Protein AF-A0A3P7FSD5-F1 (afdb_monomer_lite)

Organism: Wuchereria bancrofti (NCBI:txid6293)

InterPro domains:
  IPR001304 C-type lectin-like [PF00059] (73-180)
  IPR001304 C-type lectin-like [PS50041] (62-180)
  IPR001304 C-type lectin-like [SM00034] (53-185)
  IPR016186 C-type lectin-like/link domain superfamily [G3DSA:3.10.100.10] (50-192)
  IPR016187 C-type lectin fold [SSF56436] (51-192)
  IPR050111 C-type lectin and snaclec domain-containing protein [PTHR22803] (45-190)

pLDDT: mean 72.12, std 21.06, range [28.42, 98.75]

Radius of gyration: 27.36 Å; chains: 1; bounding box: 91×57×61 Å

Secondary structure (DSSP, 8-state):
---HHHHHHHHHHHHHHHHTS------------------------------SPPTTPEEETTTTEEEEEEEEEE-HHHHHHHHHHTT-EEPP--SHHHHHHHHHHHHHT--SSSEEE-PPEEEE-TTSEEEETTS-EEE--S-SSSPPP--SSSEEEEESSSSS-TT-EEEE-TT-TT-EEEEEEEEPPPPP---------------S------EEESSGGG--S--PPPPTTEEEEES-GGGGTSPPPTT-EEEEEEPP------

Foldseek 3Di:
DPDPVVVVVVVVVVVVVVVPDPPPPDDDDDDDDDDPDDDDDPDPPPPPQQQDDPPQWDADDPQQKTKHWFLDFDQLVVQQVVLVVVVWGFADDADDVSLLVLLVNLLVVVHPAQKAFHFFFPDQDPQQWTQTPRRDIHHDDDFPQDDDPPDRQFTKMFGRDDVTDGSHIDTDHSPPPRGGITMIMDHRDDDDPPPPDDDDDDDDDDDPPPDDKFKAKQDPVLDDPRHDHADPQWDWDFPDPCVVVDPDDNIGITITDGDDDPPPDD

Structure (mmCIF, N/CA/C/O backbone):
data_AF-A0A3P7FSD5-F1
#
_entry.id   AF-A0A3P7FSD5-F1
#
loop_
_atom_site.group_PDB
_atom_site.id
_atom_site.type_symbol
_atom_site.label_atom_id
_atom_site.label_alt_id
_atom_site.label_comp_id
_atom_site.label_asym_id
_atom_site.label_entity_id
_atom_site.label_seq_id
_atom_site.pdbx_PDB_ins_code
_atom_site.Cartn_x
_atom_site.Cartn_y
_atom_site.Cartn_z
_atom_site.occupancy
_atom_site.B_iso_or_equiv
_atom_site.auth_seq_id
_atom_site.auth_comp_id
_atom_site.auth_asym_id
_atom_site.auth_atom_id
_atom_site.pdbx_PDB_model_num
ATOM 1 N N . MET A 1 1 ? -49.615 12.302 -14.440 1.00 49.31 1 MET A N 1
ATOM 2 C CA . MET A 1 1 ? -50.551 13.004 -13.538 1.00 49.31 1 MET A CA 1
ATOM 3 C C . MET A 1 1 ? -50.517 12.274 -12.205 1.00 49.31 1 MET A C 1
ATOM 5 O O . MET A 1 1 ? -50.978 11.144 -12.146 1.00 49.31 1 MET A O 1
ATOM 9 N N . VAL A 1 2 ? -49.852 12.835 -11.192 1.00 53.22 2 VAL A N 1
ATOM 10 C CA . VAL A 1 2 ? -49.819 12.248 -9.840 1.00 53.22 2 VAL A CA 1
ATOM 11 C C . VAL A 1 2 ? -51.130 12.626 -9.156 1.00 53.22 2 VAL A C 1
ATOM 13 O O . VAL A 1 2 ? -51.508 13.795 -9.186 1.00 53.22 2 VAL A O 1
ATOM 16 N N . SER A 1 3 ? -51.849 11.636 -8.625 1.00 63.38 3 SER A N 1
ATOM 17 C CA . SER A 1 3 ? -53.159 11.850 -8.004 1.00 63.38 3 SER A CA 1
ATOM 18 C C . SER A 1 3 ? -53.043 12.827 -6.818 1.00 63.38 3 SER A C 1
ATOM 20 O O . SER A 1 3 ? -52.147 12.631 -5.989 1.00 63.38 3 SER A O 1
ATOM 22 N N . PRO A 1 4 ? -53.912 13.856 -6.710 1.00 70.38 4 PRO A N 1
ATOM 23 C CA . PRO A 1 4 ? -53.842 14.877 -5.657 1.00 70.38 4 PRO A CA 1
ATOM 24 C C . PRO A 1 4 ? -53.839 14.301 -4.230 1.00 70.38 4 PRO A C 1
ATOM 26 O O . PRO A 1 4 ? -53.211 14.868 -3.339 1.00 70.38 4 PRO A O 1
ATOM 29 N N . GLU A 1 5 ? -54.462 13.136 -4.038 1.00 70.50 5 GLU A N 1
ATOM 30 C CA . GLU A 1 5 ? -54.505 12.391 -2.772 1.00 70.50 5 GLU A CA 1
ATOM 31 C C . GLU A 1 5 ? -53.099 12.078 -2.215 1.00 70.50 5 GLU A C 1
ATOM 33 O O . GLU A 1 5 ? -52.853 12.198 -1.018 1.00 70.50 5 GLU A O 1
ATOM 38 N N . ILE A 1 6 ? -52.129 11.741 -3.078 1.00 70.00 6 ILE A N 1
ATOM 39 C CA . ILE A 1 6 ? -50.772 11.338 -2.653 1.00 70.00 6 ILE A CA 1
ATOM 40 C C . ILE A 1 6 ? -49.970 12.541 -2.132 1.00 70.00 6 ILE A C 1
ATOM 42 O O . ILE A 1 6 ? -49.160 12.410 -1.213 1.00 70.00 6 ILE A O 1
ATOM 46 N N . ILE A 1 7 ? -50.205 13.730 -2.696 1.00 70.12 7 ILE A N 1
ATOM 47 C CA . ILE A 1 7 ? -49.522 14.961 -2.275 1.00 70.12 7 ILE A CA 1
ATOM 48 C C . ILE A 1 7 ? -49.996 15.365 -0.874 1.00 70.12 7 ILE A C 1
ATOM 50 O O . ILE A 1 7 ? -49.172 15.729 -0.036 1.00 70.12 7 ILE A O 1
ATOM 54 N N . LEU A 1 8 ? -51.298 15.233 -0.597 1.00 71.25 8 LEU A N 1
ATOM 55 C CA . LEU A 1 8 ? -51.871 15.505 0.723 1.00 71.25 8 LEU A CA 1
ATOM 56 C C . LEU A 1 8 ? -51.293 14.574 1.794 1.00 71.25 8 LEU A C 1
ATOM 58 O O . LEU A 1 8 ? -50.846 15.062 2.831 1.00 71.25 8 LEU A O 1
ATOM 62 N N . VAL A 1 9 ? -51.218 13.262 1.534 1.00 73.12 9 VAL A N 1
ATOM 63 C CA . VAL A 1 9 ? -50.662 12.292 2.499 1.00 73.12 9 VAL A CA 1
ATOM 64 C C . VAL A 1 9 ? -49.212 12.625 2.856 1.00 73.12 9 VAL A C 1
ATOM 66 O O . VAL A 1 9 ? -48.866 12.622 4.036 1.00 73.12 9 VAL A O 1
ATOM 69 N N . ASN A 1 10 ? -48.381 12.991 1.874 1.00 70.69 10 ASN A N 1
ATOM 70 C CA . ASN A 1 10 ? -46.995 13.390 2.132 1.00 70.69 10 ASN A CA 1
ATOM 71 C C . ASN A 1 10 ? -46.902 14.672 2.973 1.00 70.69 10 ASN A C 1
ATOM 73 O O . ASN A 1 10 ? -46.067 14.744 3.871 1.00 70.69 10 ASN A O 1
ATOM 77 N N . TYR A 1 11 ? -47.770 15.662 2.736 1.00 75.19 11 TYR A N 1
ATOM 78 C CA . TYR A 1 11 ? -47.796 16.886 3.543 1.00 75.19 11 TYR A CA 1
ATOM 79 C C . TYR A 1 11 ? -48.202 16.618 4.995 1.00 75.19 11 TYR A C 1
ATOM 81 O O . TYR A 1 11 ? -47.540 17.116 5.904 1.00 75.19 11 TYR A O 1
ATOM 89 N N . TYR A 1 12 ? -49.226 15.793 5.234 1.00 74.81 12 TYR A N 1
ATOM 90 C CA . TYR A 1 12 ? -49.600 15.405 6.598 1.00 74.81 12 TYR A CA 1
ATOM 91 C C . TYR A 1 12 ? -48.483 14.618 7.292 1.00 74.81 12 TYR A C 1
ATOM 93 O O . TYR A 1 12 ? -48.197 14.873 8.460 1.00 74.81 12 TYR A O 1
ATOM 101 N N . PHE A 1 13 ? -47.799 13.720 6.574 1.00 74.56 13 PHE A N 1
ATOM 102 C CA . PHE A 1 13 ? -46.671 12.964 7.125 1.00 74.56 13 PHE A CA 1
ATOM 103 C C . PHE A 1 13 ? -45.496 13.874 7.511 1.00 74.56 13 PHE A C 1
ATOM 105 O O . PHE A 1 13 ? -44.892 13.669 8.562 1.00 74.56 13 PHE A O 1
ATOM 112 N N . LEU A 1 14 ? -45.204 14.901 6.699 1.00 70.50 14 LEU A N 1
ATOM 113 C CA . LEU A 1 14 ? -44.169 15.900 6.982 1.00 70.50 14 LEU A CA 1
ATOM 114 C C . LEU A 1 14 ? -44.538 16.813 8.163 1.00 70.50 14 LEU A C 1
ATOM 116 O O . LEU A 1 14 ? -43.674 17.131 8.970 1.00 70.50 14 LEU A O 1
ATOM 120 N N . LEU A 1 15 ? -45.802 17.215 8.313 1.00 68.31 15 LEU A N 1
ATOM 121 C CA . LEU A 1 15 ? -46.221 18.029 9.463 1.00 68.31 15 LEU A CA 1
ATOM 122 C C . LEU A 1 15 ? -46.131 17.242 10.781 1.00 68.31 15 LEU A C 1
ATOM 124 O O . LEU A 1 15 ? -45.621 17.763 11.770 1.00 68.31 15 LEU A O 1
ATOM 128 N N . LEU A 1 16 ? -46.503 15.956 10.772 1.00 66.44 16 LEU A N 1
ATOM 129 C CA . LEU A 1 16 ? -46.418 15.098 11.959 1.00 66.44 16 LEU A CA 1
ATOM 130 C C . LEU A 1 16 ? -44.979 14.905 12.466 1.00 66.44 16 LEU A C 1
ATOM 132 O O . LEU A 1 16 ? -44.768 14.850 13.675 1.00 66.44 16 LEU A O 1
ATOM 136 N N . ILE A 1 17 ? -43.976 14.835 11.583 1.00 65.94 17 ILE A N 1
ATOM 137 C CA . ILE A 1 17 ? -42.568 14.752 12.013 1.00 65.94 17 ILE A CA 1
ATOM 138 C C . ILE A 1 17 ? -42.032 16.072 12.580 1.00 65.94 17 ILE A C 1
ATOM 140 O O . ILE A 1 17 ? -41.151 16.017 13.433 1.00 65.94 17 ILE A O 1
ATOM 144 N N . PHE A 1 18 ? -42.555 17.237 12.178 1.00 59.66 18 PHE A N 1
ATOM 145 C CA . PHE A 1 18 ? -42.156 18.515 12.783 1.00 59.66 18 PHE A CA 1
ATOM 146 C C . PHE A 1 18 ? -42.831 18.759 14.141 1.00 59.66 18 PHE A C 1
ATOM 148 O O . PHE A 1 18 ? -42.166 19.236 15.060 1.00 59.66 18 PHE A O 1
ATOM 155 N N . ASP A 1 19 ? -44.093 18.356 14.316 1.00 60.12 19 ASP A N 1
ATOM 156 C CA . ASP A 1 19 ? -44.803 18.498 15.599 1.00 60.12 19 ASP A CA 1
ATOM 157 C C . ASP A 1 19 ? -44.306 17.510 16.676 1.00 60.12 19 ASP A C 1
ATOM 159 O O . ASP A 1 19 ? -44.400 17.783 17.875 1.00 60.12 19 ASP A O 1
ATOM 163 N N . LEU A 1 20 ? -43.726 16.373 16.270 1.00 55.06 20 LEU A N 1
ATOM 164 C CA . LEU A 1 20 ? -43.142 15.373 17.176 1.00 55.06 20 LEU A CA 1
ATOM 165 C C . LEU A 1 20 ? -41.703 15.677 17.617 1.00 55.06 20 LEU A C 1
ATOM 167 O O . LEU A 1 20 ? -41.129 14.888 18.370 1.00 55.06 20 LEU A O 1
ATOM 171 N N . VAL A 1 21 ? -41.120 16.812 17.218 1.00 52.00 21 VAL A N 1
ATOM 172 C CA . VAL A 1 21 ? -39.857 17.299 17.790 1.00 52.00 21 VAL A CA 1
ATOM 173 C C . VAL A 1 21 ? -40.178 18.384 18.819 1.00 52.00 21 VAL A C 1
ATOM 175 O O . VAL A 1 21 ? -40.207 19.568 18.481 1.00 52.00 21 VAL A O 1
ATOM 178 N N . PRO A 1 22 ? -40.408 18.036 20.103 1.00 47.34 22 PRO A N 1
ATOM 179 C CA . PRO A 1 22 ? -40.475 19.039 21.144 1.00 47.34 22 PRO A CA 1
ATOM 180 C C . PRO A 1 22 ? -39.142 19.784 21.184 1.00 47.34 22 PRO A C 1
ATOM 182 O O . PRO A 1 22 ? -38.122 19.250 21.622 1.00 47.34 22 PRO A O 1
ATOM 185 N N . LEU A 1 23 ? -39.178 21.046 20.758 1.00 47.28 23 LEU A N 1
ATOM 186 C CA . LEU A 1 23 ? -38.142 22.049 20.968 1.00 47.28 23 LEU A CA 1
ATOM 187 C C . LEU A 1 23 ? -38.006 22.318 22.481 1.00 47.28 23 LEU A C 1
ATOM 189 O O . LEU A 1 23 ? -38.382 23.364 23.000 1.00 47.28 23 LEU A O 1
ATOM 193 N N . ARG A 1 24 ? -37.471 21.359 23.240 1.00 44.53 24 ARG A N 1
ATOM 194 C CA . ARG A 1 24 ? -36.952 21.605 24.589 1.00 44.53 24 ARG A CA 1
ATOM 195 C C . ARG A 1 24 ? -35.467 21.902 24.487 1.00 44.53 24 ARG A C 1
ATOM 197 O O . ARG A 1 24 ? -34.622 21.172 24.988 1.00 44.53 24 ARG A O 1
ATOM 204 N N . TYR A 1 25 ? -35.168 23.023 23.839 1.00 42.78 25 TYR A N 1
ATOM 205 C CA . TYR A 1 25 ? -33.890 23.703 23.981 1.00 42.78 25 TYR A CA 1
ATOM 206 C C . TYR A 1 25 ? -33.893 24.417 25.341 1.00 42.78 25 TYR A C 1
ATOM 208 O O . TYR A 1 25 ? -34.147 25.615 25.437 1.00 42.78 25 TYR A O 1
ATOM 216 N N . VAL A 1 26 ? -33.718 23.662 26.429 1.00 40.19 26 VAL A N 1
ATOM 217 C CA . VAL A 1 26 ? -33.572 24.242 27.769 1.00 40.19 26 VAL A CA 1
ATOM 218 C C . VAL A 1 26 ? -32.087 24.352 28.076 1.00 40.19 26 VAL A C 1
ATOM 220 O O . VAL A 1 26 ? -31.406 23.376 28.370 1.00 40.19 26 VAL A O 1
ATOM 223 N N . SER A 1 27 ? -31.617 25.591 27.978 1.00 43.69 27 SER A N 1
ATOM 224 C CA . SER A 1 27 ? -30.342 26.081 28.485 1.00 43.69 27 SER A CA 1
ATOM 225 C C . SER A 1 27 ? -30.197 25.764 29.977 1.00 43.69 27 SER A C 1
ATOM 227 O O . SER A 1 27 ? -31.002 26.218 30.793 1.00 43.69 27 SER A O 1
ATOM 229 N N . THR A 1 28 ? -29.157 25.019 30.352 1.00 43.47 28 THR A N 1
ATOM 230 C CA . THR A 1 28 ? -28.714 24.913 31.747 1.00 43.47 28 THR A CA 1
ATOM 231 C C . THR A 1 28 ? -27.313 25.484 31.889 1.00 43.47 28 THR A C 1
ATOM 233 O O . THR A 1 28 ? -26.370 25.090 31.208 1.00 43.47 28 THR A O 1
ATOM 236 N N . LYS A 1 29 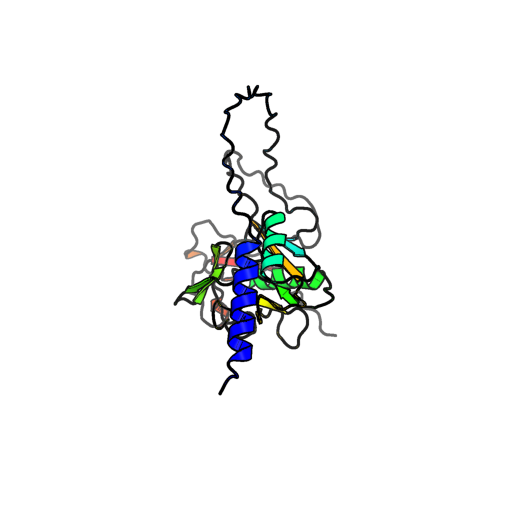? -27.248 26.473 32.777 1.00 36.19 29 LYS A N 1
ATOM 237 C CA . LYS A 1 29 ? -26.139 27.361 33.099 1.00 36.19 29 LYS A CA 1
ATOM 238 C C . LYS A 1 29 ? -24.860 26.600 33.457 1.00 36.19 29 LYS A C 1
ATOM 240 O O . LYS A 1 29 ? -24.885 25.646 34.227 1.00 36.19 29 LYS A O 1
ATOM 245 N N . ILE A 1 30 ? -23.747 27.104 32.932 1.00 39.19 30 ILE A N 1
ATOM 246 C CA . ILE A 1 30 ? -22.383 26.743 33.313 1.00 39.19 30 ILE A CA 1
ATOM 247 C C . ILE A 1 30 ? -22.136 27.310 34.715 1.00 39.19 30 ILE A C 1
ATOM 249 O O . ILE A 1 30 ? -22.044 28.525 34.880 1.00 39.19 30 ILE A O 1
ATOM 253 N N . THR A 1 31 ? -22.034 26.444 35.720 1.00 39.91 31 THR A N 1
ATOM 254 C CA . THR A 1 31 ? -21.516 26.819 37.040 1.00 39.91 31 THR A CA 1
ATOM 255 C C . THR A 1 31 ? -20.080 26.318 37.125 1.00 39.91 31 THR A C 1
ATOM 257 O O . THR A 1 31 ? -19.829 25.115 37.107 1.00 39.91 31 THR A O 1
ATOM 260 N N . THR A 1 32 ? -19.130 27.246 37.176 1.00 37.88 32 THR A N 1
ATOM 261 C CA . THR A 1 32 ? -17.703 26.980 37.370 1.00 37.88 32 THR A CA 1
ATOM 262 C C . THR A 1 32 ? -17.466 26.473 38.791 1.00 37.88 32 THR A C 1
ATOM 264 O O . THR A 1 32 ? -17.439 27.260 39.736 1.00 37.88 32 THR A O 1
ATOM 267 N N . ALA A 1 33 ? -17.316 25.161 38.962 1.00 39.03 33 ALA A N 1
ATOM 268 C CA . ALA A 1 33 ? -16.775 24.594 40.190 1.00 39.03 33 ALA A CA 1
ATOM 269 C C . ALA A 1 33 ? -15.246 24.547 40.069 1.00 39.03 33 ALA A C 1
ATOM 271 O O . ALA A 1 33 ? -14.703 23.853 39.211 1.00 39.03 33 ALA A O 1
ATOM 272 N N . ASN A 1 34 ? -14.569 25.323 40.914 1.00 38.81 34 ASN A N 1
ATOM 273 C CA . ASN A 1 34 ? -13.123 25.289 41.091 1.00 38.81 34 ASN A CA 1
ATOM 274 C C . ASN A 1 34 ? -12.711 23.888 41.562 1.00 38.81 34 ASN A C 1
ATOM 276 O O . ASN A 1 34 ? -13.076 23.475 42.661 1.00 38.81 34 ASN A O 1
ATOM 280 N N . VAL A 1 35 ? -11.967 23.156 40.734 1.00 40.97 35 VAL A N 1
ATOM 281 C CA . VAL A 1 35 ? -11.301 21.917 41.144 1.00 40.97 35 VAL A CA 1
ATOM 282 C C . VAL A 1 35 ? -9.850 22.266 41.454 1.00 40.97 35 VAL A C 1
ATOM 284 O O . VAL A 1 35 ? -9.076 22.583 40.554 1.00 40.97 35 VAL A O 1
ATOM 287 N N . ASP A 1 36 ? -9.499 22.218 42.738 1.00 35.41 36 ASP A N 1
ATOM 288 C CA . ASP A 1 36 ? -8.121 22.273 43.226 1.00 35.41 36 ASP A CA 1
ATOM 289 C C . ASP A 1 36 ? -7.345 21.057 42.699 1.00 35.41 36 ASP A C 1
ATOM 291 O O . ASP A 1 36 ? -7.434 19.949 43.236 1.00 35.41 36 ASP A O 1
ATOM 295 N N . ILE A 1 37 ? -6.565 21.248 41.634 1.00 36.03 37 ILE A N 1
ATOM 296 C CA . ILE A 1 37 ? -5.626 20.235 41.150 1.00 36.03 37 ILE A CA 1
ATOM 297 C C . ILE A 1 37 ? -4.366 20.324 42.012 1.00 36.03 37 ILE A C 1
ATOM 299 O O . ILE A 1 37 ? -3.457 21.115 41.753 1.00 36.03 37 ILE A O 1
ATOM 303 N N . ARG A 1 38 ? -4.295 19.486 43.052 1.00 33.88 38 ARG A N 1
ATOM 304 C CA . ARG A 1 38 ? -3.020 19.176 43.707 1.00 33.88 38 ARG A CA 1
ATOM 305 C C . ARG A 1 38 ? -2.172 18.357 42.738 1.00 33.88 38 ARG A C 1
ATOM 307 O O . ARG A 1 38 ? -2.478 17.199 42.462 1.00 33.88 38 ARG A O 1
ATOM 314 N N . TYR A 1 39 ? -1.102 18.970 42.241 1.00 28.42 39 TYR A N 1
ATOM 315 C CA . TYR A 1 39 ? -0.024 18.294 41.525 1.00 28.42 39 TYR A CA 1
ATOM 316 C C . TYR A 1 39 ? 0.627 17.262 42.453 1.00 28.42 39 TYR A C 1
ATOM 318 O O . TYR A 1 39 ? 1.498 17.584 43.259 1.00 28.42 39 TYR A O 1
ATOM 326 N N . HIS A 1 40 ? 0.194 16.009 42.355 1.00 33.38 40 HIS A N 1
ATOM 327 C CA . HIS A 1 40 ? 1.012 14.892 42.800 1.00 33.38 40 HIS A CA 1
ATOM 328 C C . HIS A 1 40 ? 2.083 14.653 41.739 1.00 33.38 40 HIS A C 1
ATOM 330 O O . HIS A 1 40 ? 1.762 14.518 40.560 1.00 33.38 40 HIS A O 1
ATOM 336 N N . ASN A 1 41 ? 3.346 14.652 42.177 1.00 32.88 41 ASN A N 1
ATOM 337 C CA . ASN A 1 41 ? 4.524 14.322 41.379 1.00 32.88 41 ASN A CA 1
ATOM 338 C C . ASN A 1 41 ? 4.248 13.082 40.520 1.00 32.88 41 ASN A C 1
ATOM 340 O O . ASN A 1 41 ? 4.221 11.961 41.028 1.00 32.88 41 ASN A O 1
ATOM 344 N N . VAL A 1 42 ? 4.028 13.296 39.223 1.00 36.72 42 VAL A N 1
ATOM 345 C CA . VAL A 1 42 ? 4.045 12.221 38.239 1.00 36.72 42 VAL A CA 1
ATOM 346 C C . VAL A 1 42 ? 5.511 11.896 38.029 1.00 36.72 42 VAL A C 1
ATOM 348 O O . VAL A 1 42 ? 6.261 12.670 37.437 1.00 36.72 42 VAL A O 1
ATOM 351 N N . ASP A 1 43 ? 5.907 10.773 38.611 1.00 36.28 43 ASP A N 1
ATOM 352 C CA . ASP A 1 43 ? 7.212 10.167 38.439 1.00 36.28 43 ASP A CA 1
ATOM 353 C C . ASP A 1 43 ? 7.522 10.065 36.938 1.00 36.28 43 ASP A C 1
ATOM 355 O O . ASP A 1 43 ? 6.772 9.468 36.158 1.00 36.28 43 ASP A O 1
ATOM 359 N N . HIS A 1 44 ? 8.594 10.732 36.517 1.00 38.47 44 HIS A N 1
ATOM 360 C CA . HIS A 1 44 ? 8.969 10.952 35.123 1.00 38.47 44 HIS A CA 1
ATOM 361 C C . HIS A 1 44 ? 9.619 9.683 34.540 1.00 38.47 44 HIS A C 1
ATOM 363 O O . HIS A 1 44 ? 10.704 9.722 33.969 1.00 38.47 44 HIS A O 1
ATOM 369 N N . SER A 1 45 ? 8.955 8.532 34.657 1.00 41.84 45 SER A N 1
ATOM 370 C CA . SER A 1 45 ? 9.365 7.271 34.031 1.00 41.84 45 SER A CA 1
ATOM 371 C C . SER A 1 45 ? 8.546 7.006 32.764 1.00 41.84 45 SER A C 1
ATOM 373 O O . SER A 1 45 ? 7.894 5.981 32.589 1.00 41.84 45 SER A O 1
ATOM 375 N N . SER A 1 46 ? 8.554 7.975 31.847 1.00 42.78 46 SER A N 1
ATOM 376 C CA . SER A 1 46 ? 8.017 7.816 30.490 1.00 42.78 46 SER A CA 1
ATOM 377 C C . SER A 1 46 ? 8.980 8.371 29.440 1.00 42.78 46 SER A C 1
ATOM 379 O O . SER A 1 46 ? 8.568 9.010 28.480 1.00 42.78 46 SER A O 1
ATOM 381 N N . ASN A 1 47 ? 10.276 8.108 29.604 1.00 44.94 47 ASN A N 1
ATOM 382 C CA . ASN A 1 47 ? 11.240 8.115 28.499 1.00 44.94 47 ASN A CA 1
ATOM 383 C C . ASN A 1 47 ? 11.564 6.673 28.098 1.00 44.94 47 ASN A C 1
ATOM 385 O O . ASN A 1 47 ? 12.718 6.286 27.924 1.00 44.94 47 ASN A O 1
ATOM 389 N N . LYS A 1 48 ? 10.524 5.842 27.944 1.00 46.03 48 LYS A N 1
ATOM 390 C CA . LYS A 1 48 ? 10.668 4.575 27.231 1.00 46.03 48 LYS A CA 1
ATOM 391 C C . LYS A 1 48 ? 10.791 4.927 25.750 1.00 46.03 48 LYS A C 1
ATOM 393 O O . LYS A 1 48 ? 9.800 5.013 25.033 1.00 46.03 48 LYS A O 1
ATOM 398 N N . HIS A 1 49 ? 12.014 5.264 25.347 1.00 53.41 49 HIS A N 1
ATOM 399 C CA . HIS A 1 49 ? 12.386 5.494 23.961 1.00 53.41 49 HIS A CA 1
ATOM 400 C C . HIS A 1 49 ? 11.890 4.303 23.139 1.00 53.41 49 HIS A C 1
ATOM 402 O O . HIS A 1 49 ? 12.255 3.160 23.403 1.00 53.41 49 HIS A O 1
ATOM 408 N N . GLU A 1 50 ? 11.004 4.570 22.186 1.00 67.88 50 GLU A N 1
ATOM 409 C CA . GLU A 1 50 ? 10.414 3.561 21.313 1.00 67.88 50 GLU A CA 1
ATOM 410 C C . GLU A 1 50 ? 11.437 3.192 20.234 1.00 67.88 50 GLU A C 1
ATOM 412 O O . GLU A 1 50 ? 11.335 3.601 19.082 1.00 67.88 50 GLU A O 1
ATOM 417 N N . THR A 1 51 ? 12.513 2.525 20.655 1.00 82.62 51 THR A N 1
ATOM 418 C CA . THR A 1 51 ? 13.598 2.054 19.785 1.00 82.62 51 THR A CA 1
ATOM 419 C C . THR A 1 51 ? 13.258 0.741 19.093 1.00 82.62 51 THR A C 1
ATOM 421 O O . THR A 1 51 ? 13.887 0.406 18.090 1.00 82.62 51 THR A O 1
ATOM 424 N N . GLU A 1 52 ? 12.279 0.013 19.629 1.00 90.31 52 GLU A N 1
ATOM 425 C CA . GLU A 1 52 ? 11.872 -1.312 19.177 1.00 90.31 52 GLU A CA 1
ATOM 426 C C . GLU A 1 52 ? 10.396 -1.325 18.792 1.00 90.31 52 GLU A C 1
ATOM 428 O O . GLU A 1 52 ? 9.588 -0.574 19.350 1.00 90.31 52 GLU A O 1
ATOM 433 N N . CYS A 1 53 ? 10.047 -2.193 17.847 1.00 94.69 53 CYS A N 1
ATOM 434 C CA . CYS A 1 53 ? 8.663 -2.365 17.447 1.00 94.69 53 CYS A CA 1
ATOM 435 C C . CYS A 1 53 ? 7.839 -3.036 18.559 1.00 94.69 53 CYS A C 1
ATOM 437 O O . CYS A 1 53 ? 8.350 -3.888 19.292 1.00 94.69 53 CYS A O 1
ATOM 439 N N . PRO A 1 54 ? 6.549 -2.678 18.714 1.00 93.38 54 PRO A N 1
ATOM 440 C CA . PRO A 1 54 ? 5.677 -3.375 19.650 1.00 93.38 54 PRO A CA 1
ATOM 441 C C . PRO A 1 54 ? 5.578 -4.869 19.321 1.00 93.38 54 PRO A C 1
ATOM 443 O O . PRO A 1 54 ? 5.775 -5.292 18.182 1.00 93.38 54 PRO A O 1
ATOM 446 N N . ARG A 1 55 ? 5.214 -5.691 20.310 1.00 93.19 55 ARG A N 1
ATOM 447 C CA . ARG A 1 55 ? 5.006 -7.128 20.085 1.00 93.19 55 ARG A CA 1
ATOM 448 C C . ARG A 1 55 ? 3.978 -7.352 18.968 1.00 93.19 55 ARG A C 1
ATOM 450 O O . ARG A 1 55 ? 2.900 -6.766 19.003 1.00 93.19 55 ARG A O 1
ATOM 457 N N . GLY A 1 56 ? 4.309 -8.228 18.018 1.00 93.69 56 GLY A N 1
ATOM 458 C CA . GLY A 1 56 ? 3.465 -8.533 16.856 1.00 93.69 56 GLY A CA 1
ATOM 459 C C . GLY A 1 56 ? 3.655 -7.585 15.667 1.00 93.69 56 GLY A C 1
ATOM 460 O O . GLY A 1 56 ? 2.987 -7.764 14.654 1.00 93.69 56 GLY A O 1
ATOM 461 N N . TRP A 1 57 ? 4.552 -6.601 15.776 1.00 97.56 57 TRP A N 1
ATOM 462 C CA . TRP A 1 57 ? 4.949 -5.731 14.673 1.00 97.56 57 TRP A CA 1
ATOM 463 C C . TRP A 1 57 ? 6.324 -6.139 14.135 1.00 97.56 57 TRP A C 1
ATOM 465 O O . TRP A 1 57 ? 7.217 -6.492 14.905 1.00 97.56 57 TRP A O 1
ATOM 475 N N . THR A 1 58 ? 6.511 -6.027 12.823 1.00 97.81 58 THR A N 1
ATOM 476 C CA . THR A 1 58 ? 7.764 -6.340 12.129 1.00 97.81 58 THR A CA 1
ATOM 477 C C . THR A 1 58 ? 8.510 -5.054 11.789 1.00 97.81 58 THR A C 1
ATOM 479 O O . THR A 1 58 ? 7.950 -4.126 11.203 1.00 97.81 58 THR A O 1
ATOM 482 N N . ARG A 1 59 ? 9.788 -4.986 12.165 1.00 96.69 59 ARG A N 1
ATOM 483 C CA . ARG A 1 59 ? 10.631 -3.796 12.008 1.00 96.69 59 ARG A CA 1
ATOM 484 C C . ARG A 1 59 ? 11.168 -3.660 10.591 1.00 96.69 59 ARG A C 1
ATOM 486 O O . ARG A 1 59 ? 11.825 -4.568 10.091 1.00 96.69 59 ARG A O 1
ATOM 493 N N . TYR A 1 60 ? 10.973 -2.488 9.997 1.00 95.56 60 TYR A N 1
ATOM 494 C CA . TYR A 1 60 ? 11.611 -2.091 8.753 1.00 95.56 60 TYR A CA 1
ATOM 495 C C . TYR A 1 60 ? 12.710 -1.058 9.012 1.00 95.56 60 TYR A C 1
ATOM 497 O O . TYR A 1 60 ? 12.467 0.099 9.365 1.00 95.56 60 TYR A O 1
ATOM 505 N N . GLU A 1 61 ? 13.957 -1.495 8.854 1.00 92.00 61 GLU A N 1
ATOM 506 C CA . GLU A 1 61 ? 15.132 -0.741 9.296 1.00 92.00 61 GLU A CA 1
ATOM 507 C C . GLU A 1 61 ? 15.367 0.548 8.496 1.00 92.00 61 GLU A C 1
ATOM 509 O O . GLU A 1 61 ? 15.809 1.552 9.061 1.00 92.00 61 GLU A O 1
ATOM 514 N N . ARG A 1 62 ? 15.045 0.546 7.196 1.00 88.94 62 ARG A N 1
ATOM 515 C CA . ARG A 1 62 ? 15.410 1.633 6.275 1.00 88.94 62 ARG A CA 1
ATOM 516 C C . ARG A 1 62 ? 14.646 2.928 6.552 1.00 88.94 62 ARG A C 1
ATOM 518 O O . ARG A 1 62 ? 15.256 3.993 6.551 1.00 88.94 62 ARG A O 1
ATOM 525 N N . THR A 1 63 ? 13.351 2.835 6.864 1.00 89.31 63 THR A N 1
ATOM 526 C CA . THR A 1 63 ? 12.530 3.990 7.277 1.00 89.31 63 THR A CA 1
ATOM 527 C C . THR A 1 63 ? 12.356 4.085 8.794 1.00 89.31 63 THR A C 1
ATOM 529 O O . THR A 1 63 ? 11.658 4.977 9.270 1.00 89.31 63 THR A O 1
ATOM 532 N N . LYS A 1 64 ? 13.014 3.202 9.566 1.00 92.88 64 LYS A N 1
ATOM 533 C CA . LYS A 1 64 ? 12.855 3.090 11.027 1.00 92.88 64 LYS A CA 1
ATOM 534 C C . LYS A 1 64 ? 11.380 3.017 11.406 1.00 92.88 64 LYS A C 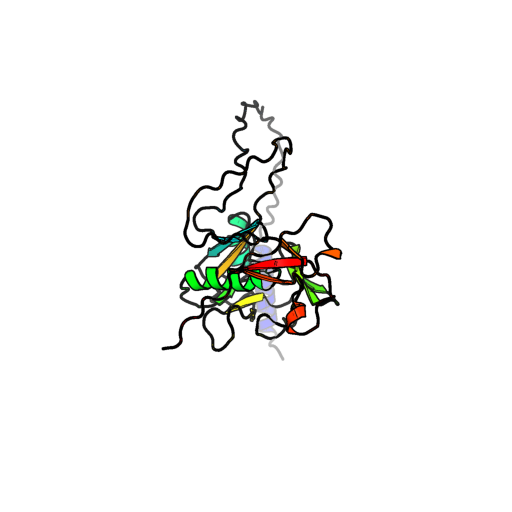1
ATOM 536 O O . LYS A 1 64 ? 10.904 3.784 12.236 1.00 92.88 64 LYS A O 1
ATOM 541 N N . SER A 1 65 ? 10.658 2.112 10.767 1.00 95.06 65 SER A N 1
ATOM 542 C CA . SER A 1 65 ? 9.221 1.950 10.949 1.00 95.06 65 SER A CA 1
ATOM 543 C C . SER A 1 65 ? 8.877 0.522 11.357 1.00 95.06 65 SER A C 1
ATOM 545 O O . SER A 1 65 ? 9.712 -0.383 11.323 1.00 95.06 65 SER A O 1
ATOM 547 N N . CYS A 1 66 ? 7.645 0.336 11.800 1.00 97.75 66 CYS A N 1
ATOM 548 C CA . CYS A 1 66 ? 7.083 -0.935 12.214 1.00 97.75 66 CYS A CA 1
ATOM 549 C C . CYS A 1 66 ? 5.829 -1.203 11.398 1.00 97.75 66 CYS A C 1
ATOM 551 O O . CYS A 1 66 ? 5.003 -0.301 11.247 1.00 97.75 66 CYS A O 1
ATOM 553 N N . PHE A 1 67 ? 5.664 -2.445 10.953 1.00 98.56 67 PHE A N 1
ATOM 554 C CA . PHE A 1 67 ? 4.513 -2.910 10.189 1.00 98.56 67 PHE A CA 1
ATOM 555 C C . PHE A 1 67 ? 3.727 -3.967 10.960 1.00 98.56 67 PHE A C 1
ATOM 557 O O . PHE A 1 67 ? 4.318 -4.780 11.665 1.00 98.56 67 PHE A O 1
ATOM 564 N N . HIS A 1 68 ? 2.405 -3.977 10.825 1.00 98.25 68 HIS A N 1
ATOM 565 C CA . HIS A 1 68 ? 1.545 -4.980 11.451 1.00 98.25 68 HIS A CA 1
ATOM 566 C C . HIS A 1 68 ? 0.290 -5.219 10.626 1.00 98.25 68 HIS A C 1
ATOM 568 O O . HIS A 1 68 ? -0.280 -4.278 10.076 1.00 98.25 68 HIS A O 1
ATOM 574 N N . VAL A 1 69 ? -0.151 -6.473 10.567 1.00 98.69 69 VAL A N 1
ATOM 575 C CA . VAL A 1 69 ? -1.364 -6.864 9.854 1.00 98.69 69 VAL A CA 1
ATOM 576 C C . VAL A 1 69 ? -2.513 -7.001 10.842 1.00 98.69 69 VAL A C 1
ATOM 578 O O . VAL A 1 69 ? -2.448 -7.794 11.777 1.00 98.69 69 VAL A O 1
ATOM 581 N N . ILE A 1 70 ? -3.596 -6.265 10.603 1.00 98.38 70 ILE A N 1
ATOM 582 C CA . ILE A 1 70 ? -4.879 -6.508 11.262 1.00 98.38 70 ILE A CA 1
ATOM 583 C C . ILE A 1 70 ? -5.697 -7.411 10.344 1.00 98.38 70 ILE A C 1
ATOM 585 O O . ILE A 1 70 ? -6.200 -6.972 9.312 1.00 98.38 70 ILE A O 1
ATOM 589 N N . GLU A 1 71 ? -5.852 -8.674 10.732 1.00 97.94 71 GLU A N 1
ATOM 590 C CA . GLU A 1 71 ? -6.501 -9.698 9.901 1.00 97.94 71 GLU A CA 1
ATOM 591 C C . GLU A 1 71 ? -8.004 -9.454 9.690 1.00 97.94 71 GLU A C 1
ATOM 593 O O . GLU A 1 71 ? -8.566 -9.839 8.663 1.00 97.94 71 GLU A O 1
ATOM 598 N N . ARG A 1 72 ? -8.675 -8.793 10.643 1.00 97.31 72 ARG A N 1
ATOM 599 C CA . ARG A 1 72 ? -10.111 -8.493 10.563 1.00 97.31 72 ARG A CA 1
ATOM 600 C C . ARG A 1 72 ? -10.425 -7.663 9.316 1.00 97.31 72 ARG A C 1
ATOM 602 O O . ARG A 1 72 ? -9.835 -6.607 9.114 1.00 97.31 72 ARG A O 1
ATOM 609 N N . ARG A 1 73 ? -11.427 -8.090 8.544 1.00 98.06 73 ARG A N 1
ATOM 610 C CA . ARG A 1 73 ? -11.899 -7.352 7.366 1.00 98.06 73 ARG A CA 1
ATOM 611 C C . ARG A 1 73 ? -12.735 -6.145 7.764 1.00 98.06 73 ARG A C 1
ATOM 613 O O . ARG A 1 73 ? -13.606 -6.247 8.627 1.00 98.06 73 ARG A O 1
ATOM 620 N N . MET A 1 74 ? -12.435 -5.011 7.152 1.00 98.12 74 MET A N 1
ATOM 621 C CA . MET A 1 74 ? -13.002 -3.706 7.482 1.00 98.12 74 MET A CA 1
ATOM 622 C C . MET A 1 74 ? -13.165 -2.884 6.204 1.00 98.12 74 MET A C 1
ATOM 624 O O . MET A 1 74 ? -12.444 -3.112 5.228 1.00 98.12 74 MET A O 1
ATOM 628 N N . ARG A 1 75 ? -14.073 -1.904 6.196 1.00 96.75 75 ARG A N 1
ATOM 629 C CA . ARG A 1 75 ? -14.021 -0.843 5.178 1.00 96.75 75 ARG A CA 1
ATOM 630 C C . ARG A 1 75 ? -12.743 -0.030 5.357 1.00 96.75 75 ARG A C 1
ATOM 632 O O . ARG A 1 75 ? -12.166 -0.011 6.445 1.00 96.75 75 ARG A O 1
ATOM 639 N N . TRP A 1 76 ? -12.317 0.686 4.321 1.00 97.38 76 TRP A N 1
ATOM 640 C CA . TRP A 1 76 ? -11.042 1.405 4.368 1.00 97.38 76 TRP A CA 1
ATOM 641 C C . TRP A 1 76 ? -10.964 2.401 5.541 1.00 97.38 76 TRP A C 1
ATOM 643 O O . TRP A 1 76 ? -9.986 2.425 6.283 1.00 97.38 76 TRP A O 1
ATOM 653 N N . SER A 1 77 ? -12.032 3.167 5.788 1.00 95.25 77 SER A N 1
ATOM 654 C CA . SER A 1 77 ? -12.074 4.158 6.878 1.00 95.25 77 SER A CA 1
ATOM 655 C C . SER A 1 77 ? -12.038 3.535 8.281 1.00 95.25 77 SER A C 1
ATOM 657 O O . SER A 1 77 ? -11.519 4.135 9.225 1.00 95.25 77 SER A O 1
ATOM 659 N N . GLU A 1 78 ? -12.575 2.326 8.430 1.00 97.44 78 GLU A N 1
ATOM 660 C CA . GLU A 1 78 ? -12.518 1.546 9.667 1.00 97.44 78 GLU A CA 1
ATOM 661 C C . GLU A 1 78 ? -11.117 0.961 9.878 1.00 97.44 78 GLU A C 1
ATOM 663 O O . GLU A 1 78 ? -10.616 0.968 11.003 1.00 97.44 78 GLU A O 1
ATOM 668 N N . ALA A 1 79 ? -10.472 0.509 8.798 1.00 98.62 79 ALA A N 1
ATOM 669 C CA . ALA A 1 79 ? -9.100 0.018 8.801 1.00 98.62 79 ALA A CA 1
ATOM 670 C C . ALA A 1 79 ? -8.095 1.120 9.181 1.00 98.62 79 ALA A C 1
ATOM 672 O O . ALA A 1 79 ? -7.273 0.911 10.072 1.00 98.62 79 ALA A O 1
ATOM 673 N N . GLU A 1 80 ? -8.225 2.318 8.603 1.00 98.25 80 GLU A N 1
ATOM 674 C CA . GLU A 1 80 ? -7.419 3.490 8.971 1.00 98.25 80 GLU A CA 1
ATOM 675 C C . GLU A 1 80 ? -7.581 3.838 10.453 1.00 98.25 80 GLU A C 1
ATOM 677 O O . GLU A 1 80 ? -6.599 3.993 11.179 1.00 98.25 80 GLU A O 1
ATOM 682 N N . ARG A 1 81 ? -8.825 3.871 10.949 1.00 97.88 81 ARG A N 1
ATOM 683 C CA . ARG A 1 81 ? -9.096 4.112 12.372 1.00 97.88 81 ARG A CA 1
ATOM 684 C C . ARG A 1 81 ? -8.484 3.033 13.267 1.00 97.88 81 ARG A C 1
ATOM 686 O O . ARG A 1 81 ? -8.017 3.338 14.362 1.00 97.88 81 ARG A O 1
ATOM 693 N N . ALA A 1 82 ? -8.487 1.777 12.825 1.00 98.56 82 ALA A N 1
ATOM 694 C CA . ALA A 1 82 ? -7.873 0.687 13.568 1.00 98.56 82 ALA A CA 1
ATOM 695 C C . ALA A 1 82 ? -6.348 0.860 13.667 1.00 98.56 82 ALA A C 1
ATOM 697 O O . ALA A 1 82 ? -5.810 0.722 14.763 1.00 98.56 82 ALA A O 1
ATOM 698 N N . CYS A 1 83 ? -5.667 1.236 12.580 1.00 98.31 83 CYS A N 1
ATOM 699 C CA . CYS A 1 83 ? -4.236 1.553 12.618 1.00 98.31 83 CYS A CA 1
ATOM 700 C C . CYS A 1 83 ? -3.935 2.789 13.487 1.00 98.31 83 CYS A C 1
ATOM 702 O O . CYS A 1 83 ? -2.987 2.764 14.278 1.00 98.31 83 CYS A O 1
ATOM 704 N N . ALA A 1 84 ? -4.786 3.821 13.427 1.00 97.19 84 ALA A N 1
ATOM 705 C CA . ALA A 1 84 ? -4.683 5.018 14.266 1.00 97.19 84 ALA A CA 1
ATOM 706 C C . ALA A 1 84 ? -4.750 4.701 15.767 1.00 97.19 84 ALA A C 1
ATOM 708 O O . ALA A 1 84 ? -3.981 5.255 16.553 1.00 97.19 84 ALA A O 1
ATOM 709 N N . ASN A 1 85 ? -5.591 3.744 16.172 1.00 96.50 85 ASN A N 1
ATOM 710 C CA . ASN A 1 85 ? -5.669 3.292 17.566 1.00 96.50 85 ASN A CA 1
ATOM 711 C C . ASN A 1 85 ? -4.370 2.633 18.071 1.00 96.50 85 ASN A C 1
ATOM 713 O O . ASN A 1 85 ? -4.141 2.595 19.278 1.00 96.50 85 ASN A O 1
ATOM 717 N N . PHE A 1 86 ? -3.507 2.147 17.173 1.00 94.56 86 PHE A N 1
ATOM 718 C CA . PHE A 1 86 ? -2.171 1.638 17.503 1.00 94.56 86 PHE A CA 1
ATOM 719 C C . PHE A 1 86 ? -1.057 2.694 17.358 1.00 94.56 86 PHE A C 1
ATOM 721 O O . PHE A 1 86 ? 0.127 2.358 17.439 1.00 94.56 86 PHE A O 1
ATOM 728 N N . GLY A 1 87 ? -1.407 3.969 17.154 1.00 92.81 87 GLY A N 1
ATOM 729 C CA . GLY A 1 87 ? -0.438 5.051 16.966 1.00 92.81 87 GLY A CA 1
ATOM 730 C C . GLY A 1 87 ? 0.288 4.987 15.620 1.00 92.81 87 GLY A C 1
ATOM 731 O O . GLY A 1 87 ? 1.470 5.332 15.543 1.00 92.81 87 GLY A O 1
ATOM 732 N N . GLY A 1 88 ? -0.396 4.493 14.586 1.00 96.19 88 GLY A N 1
ATOM 733 C CA . GLY A 1 88 ? 0.083 4.436 13.208 1.00 96.19 88 GLY A CA 1
ATOM 734 C C . GLY A 1 88 ? -0.995 4.841 12.207 1.00 96.19 88 GLY A C 1
ATOM 735 O O . GLY A 1 88 ? -2.021 5.396 12.577 1.00 96.19 88 GLY A O 1
ATOM 736 N N . HIS A 1 89 ? -0.764 4.521 10.943 1.00 98.38 89 HIS A N 1
ATOM 737 C CA . HIS A 1 89 ? -1.705 4.714 9.839 1.00 98.38 89 HIS A CA 1
ATOM 738 C C . HIS A 1 89 ? -1.767 3.438 9.003 1.00 98.38 89 HIS A C 1
ATOM 740 O O . HIS A 1 89 ? -0.923 2.549 9.172 1.00 98.38 89 HIS A O 1
ATOM 746 N N . LEU A 1 90 ? -2.743 3.322 8.102 1.00 98.69 90 LEU A N 1
ATOM 747 C CA . LEU A 1 90 ? -2.604 2.378 6.998 1.00 98.69 90 LEU A CA 1
ATOM 748 C C . LEU A 1 90 ? -1.290 2.648 6.257 1.00 98.69 90 LEU A C 1
ATOM 750 O O . LEU A 1 90 ? -0.861 3.792 6.110 1.00 98.69 90 LEU A O 1
ATOM 754 N N . ALA A 1 91 ? -0.623 1.579 5.837 1.00 98.12 91 ALA A N 1
ATOM 755 C CA . ALA A 1 91 ? 0.754 1.653 5.393 1.00 98.12 91 ALA A CA 1
ATOM 756 C C . ALA A 1 91 ? 0.911 2.503 4.130 1.00 98.12 91 ALA A C 1
ATOM 758 O O . ALA A 1 91 ? 0.358 2.181 3.078 1.00 98.12 91 ALA A O 1
ATOM 759 N N . SER A 1 92 ? 1.727 3.550 4.243 1.00 94.50 92 SER A N 1
ATOM 760 C CA . SER A 1 92 ? 2.372 4.189 3.105 1.00 94.50 92 SER A CA 1
ATOM 761 C C . SER A 1 92 ? 3.552 3.355 2.625 1.00 94.50 92 SER A C 1
ATOM 763 O O . SER A 1 92 ? 4.295 2.790 3.435 1.00 94.50 92 SER A O 1
ATOM 765 N N . ILE A 1 93 ? 3.747 3.318 1.310 1.00 91.88 93 ILE A N 1
ATOM 766 C CA . ILE A 1 93 ? 4.878 2.646 0.673 1.00 91.88 93 ILE A CA 1
ATOM 767 C C . ILE A 1 93 ? 5.678 3.680 -0.120 1.00 91.88 93 ILE A C 1
ATOM 769 O O . ILE A 1 93 ? 5.157 4.302 -1.049 1.00 91.88 93 ILE A O 1
ATOM 773 N N . THR A 1 94 ? 6.930 3.912 0.274 1.00 89.00 94 THR A N 1
ATOM 774 C CA . THR A 1 94 ? 7.731 5.021 -0.271 1.00 89.00 94 THR A CA 1
ATOM 775 C C . THR A 1 94 ? 8.656 4.638 -1.422 1.00 89.00 94 THR A C 1
ATOM 777 O O . THR A 1 94 ? 9.122 5.532 -2.131 1.00 89.00 94 THR A O 1
ATOM 780 N N . ASP A 1 95 ? 8.917 3.341 -1.599 1.00 85.69 95 ASP A N 1
ATOM 781 C CA . ASP A 1 95 ? 9.805 2.759 -2.615 1.00 85.69 95 ASP A CA 1
ATOM 782 C C . ASP A 1 95 ? 9.638 1.225 -2.685 1.00 85.69 95 ASP A C 1
ATOM 784 O O . ASP A 1 95 ? 8.858 0.627 -1.938 1.00 85.69 95 ASP A O 1
ATOM 788 N N . GLU A 1 96 ? 10.379 0.577 -3.582 1.00 84.62 96 GLU A N 1
ATOM 789 C CA . GLU A 1 96 ? 10.264 -0.844 -3.902 1.00 84.62 96 GLU A CA 1
ATOM 790 C C . GLU A 1 96 ? 10.741 -1.791 -2.823 1.00 84.62 96 GLU A C 1
ATOM 792 O O . GLU A 1 96 ? 10.167 -2.869 -2.647 1.00 84.62 96 GLU A O 1
ATOM 797 N N . TYR A 1 97 ? 11.757 -1.389 -2.069 1.00 87.25 97 TYR A N 1
ATOM 798 C CA . TYR A 1 97 ? 12.245 -2.198 -0.966 1.00 87.25 97 TYR A CA 1
ATOM 799 C C . TYR A 1 97 ? 11.217 -2.226 0.161 1.00 87.25 97 TYR A C 1
ATOM 801 O O . TYR A 1 97 ? 11.048 -3.259 0.811 1.00 87.25 97 TYR A O 1
ATOM 809 N N . GLU A 1 98 ? 10.540 -1.102 0.412 1.00 91.38 98 GLU A N 1
ATOM 810 C CA . GLU A 1 98 ? 9.437 -1.056 1.370 1.00 91.38 98 GLU A CA 1
ATOM 811 C C . GLU A 1 98 ? 8.233 -1.849 0.851 1.00 91.38 98 GLU A C 1
ATOM 813 O O . GLU A 1 98 ? 7.623 -2.578 1.630 1.00 91.38 98 GLU A O 1
ATOM 818 N N . ASN A 1 99 ? 7.947 -1.803 -0.457 1.00 91.31 99 ASN A N 1
ATOM 819 C CA . ASN A 1 99 ? 6.864 -2.586 -1.054 1.00 91.31 99 ASN A CA 1
ATOM 820 C C . ASN A 1 99 ? 7.062 -4.098 -0.889 1.00 91.31 99 ASN A C 1
ATOM 822 O O . ASN A 1 99 ? 6.163 -4.799 -0.430 1.00 91.31 99 ASN A O 1
ATOM 826 N N . MET A 1 100 ? 8.252 -4.603 -1.223 1.00 91.31 100 MET A N 1
ATOM 827 C CA . MET A 1 100 ? 8.571 -6.025 -1.071 1.00 91.31 100 MET A CA 1
ATOM 828 C C . MET A 1 100 ? 8.575 -6.458 0.397 1.00 91.31 100 MET A C 1
ATOM 830 O O . MET A 1 100 ? 8.101 -7.544 0.727 1.00 91.31 100 MET A O 1
ATOM 834 N N . PHE A 1 101 ? 9.072 -5.607 1.298 1.00 94.00 101 PHE A N 1
ATOM 835 C CA . PHE A 1 101 ? 9.011 -5.873 2.733 1.00 94.00 101 PHE A CA 1
ATOM 836 C C . PHE A 1 101 ? 7.561 -5.958 3.232 1.00 94.00 101 PHE A C 1
ATOM 838 O O . PHE A 1 101 ? 7.202 -6.915 3.917 1.00 94.00 101 PHE A O 1
ATOM 845 N N . ALA A 1 102 ? 6.723 -4.991 2.853 1.00 96.12 102 ALA A N 1
ATOM 846 C CA . ALA A 1 102 ? 5.300 -4.960 3.173 1.00 96.12 102 ALA A CA 1
ATOM 847 C C . ALA A 1 102 ? 4.566 -6.202 2.649 1.00 96.12 102 ALA A C 1
ATOM 849 O O . ALA A 1 102 ? 3.796 -6.807 3.394 1.00 96.12 102 ALA A O 1
ATOM 850 N N . PHE A 1 103 ? 4.853 -6.620 1.411 1.00 94.12 103 PHE A N 1
ATOM 851 C CA . PHE A 1 103 ? 4.306 -7.842 0.826 1.00 94.12 103 PHE A CA 1
ATOM 852 C C . PHE A 1 103 ? 4.657 -9.084 1.648 1.00 94.12 103 PHE A C 1
ATOM 854 O O . PHE A 1 103 ? 3.767 -9.869 1.953 1.00 94.12 103 PHE A O 1
ATOM 861 N N . ASN A 1 104 ? 5.916 -9.247 2.061 1.00 95.44 104 ASN A N 1
ATOM 862 C CA . ASN A 1 104 ? 6.329 -10.409 2.854 1.00 95.44 104 ASN A CA 1
ATOM 863 C C . ASN A 1 104 ? 5.643 -10.436 4.227 1.00 95.44 104 ASN A C 1
ATOM 865 O O . ASN A 1 104 ? 5.069 -11.454 4.604 1.00 95.44 104 ASN A O 1
ATOM 869 N N . VAL A 1 105 ? 5.605 -9.297 4.932 1.00 97.25 105 VAL A N 1
ATOM 870 C CA . VAL A 1 105 ? 4.879 -9.171 6.213 1.00 97.25 105 VAL A CA 1
ATOM 871 C C . VAL A 1 105 ? 3.399 -9.527 6.050 1.00 97.25 105 VAL A C 1
ATOM 873 O O . VAL A 1 105 ? 2.816 -10.191 6.904 1.00 97.25 105 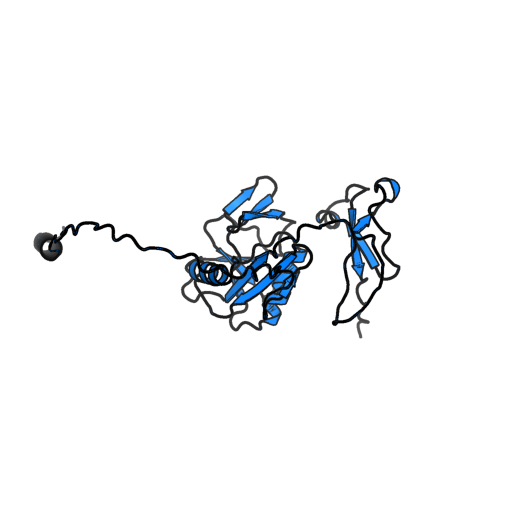VAL A O 1
ATOM 876 N N . ALA A 1 106 ? 2.786 -9.090 4.951 1.00 97.00 106 ALA A N 1
ATOM 877 C CA . ALA A 1 106 ? 1.396 -9.378 4.634 1.00 97.00 106 ALA A CA 1
ATOM 878 C C . ALA A 1 106 ? 1.155 -10.850 4.271 1.00 97.00 106 ALA A C 1
ATOM 880 O O . ALA A 1 106 ? 0.162 -11.439 4.700 1.00 97.00 106 ALA A O 1
ATOM 881 N N . LYS A 1 107 ? 2.060 -11.448 3.490 1.00 94.75 107 LYS A N 1
ATOM 882 C CA . LYS A 1 107 ? 1.984 -12.842 3.048 1.00 94.75 107 LYS A CA 1
ATOM 883 C C . LYS A 1 107 ? 2.097 -13.805 4.228 1.00 94.75 107 LYS A C 1
ATOM 885 O O . LYS A 1 107 ? 1.304 -14.739 4.314 1.00 94.75 107 LYS A O 1
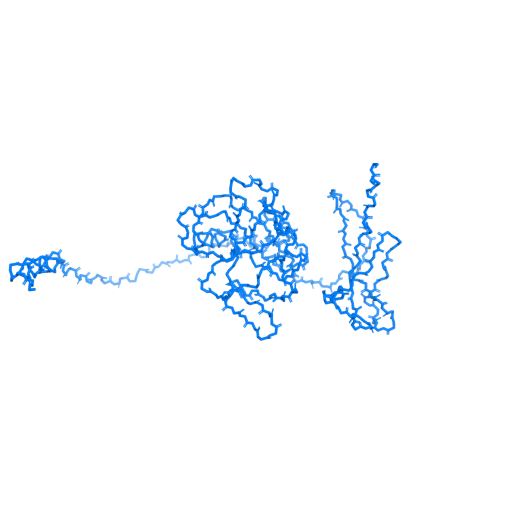ATOM 890 N N . ASP A 1 108 ? 3.002 -13.523 5.164 1.00 95.44 108 ASP A N 1
ATOM 891 C CA . ASP A 1 108 ? 3.227 -14.331 6.368 1.00 95.44 108 ASP A CA 1
ATOM 892 C C . ASP A 1 108 ? 2.007 -14.373 7.305 1.00 95.44 108 ASP A C 1
ATOM 894 O O . ASP A 1 108 ? 1.865 -15.301 8.103 1.00 95.44 108 ASP A O 1
ATOM 898 N N . ALA A 1 109 ? 1.087 -13.407 7.189 1.00 95.75 109 ALA A N 1
ATOM 899 C CA . ALA A 1 109 ? -0.151 -13.376 7.965 1.00 95.75 109 ALA A CA 1
ATOM 900 C C . ALA A 1 109 ? -1.218 -14.384 7.486 1.00 95.75 109 ALA A C 1
ATOM 902 O O . ALA A 1 109 ? -2.250 -14.508 8.139 1.00 95.75 109 ALA A O 1
ATOM 903 N N . ASN A 1 110 ? -1.003 -15.101 6.369 1.00 93.88 110 ASN A N 1
ATOM 904 C CA . ASN A 1 110 ? -1.893 -16.164 5.865 1.00 93.88 110 ASN A CA 1
ATOM 905 C C . ASN A 1 110 ? -3.387 -15.779 5.850 1.00 93.88 110 ASN A C 1
ATOM 907 O O . ASN A 1 110 ? -4.257 -16.501 6.343 1.00 93.88 110 ASN A O 1
ATOM 911 N N . LEU A 1 111 ? -3.686 -14.607 5.287 1.00 95.25 111 LEU A N 1
ATOM 912 C CA . LEU A 1 111 ? -5.026 -14.030 5.309 1.00 95.25 111 LEU A CA 1
ATOM 913 C C . LEU A 1 111 ? -6.048 -14.870 4.531 1.00 95.25 111 LEU A C 1
ATOM 915 O O . LEU A 1 111 ? -5.821 -15.271 3.394 1.00 95.25 111 LEU A O 1
ATOM 919 N N . SER A 1 112 ? -7.238 -15.038 5.117 1.00 91.88 112 SER A N 1
ATOM 920 C CA . SER A 1 112 ? -8.371 -15.735 4.482 1.00 91.88 112 SER A CA 1
ATOM 921 C C . SER A 1 112 ? -8.877 -15.065 3.202 1.00 91.88 112 SER A C 1
ATOM 923 O O . SER A 1 112 ? -9.420 -15.735 2.328 1.00 91.88 112 SER A O 1
ATOM 925 N N . THR A 1 113 ? -8.755 -13.737 3.115 1.00 92.81 113 THR A N 1
ATOM 926 C CA . THR A 1 113 ? -8.788 -13.034 1.836 1.00 92.81 113 THR A CA 1
ATOM 927 C C . THR A 1 113 ? -7.401 -12.440 1.625 1.00 92.81 113 THR A C 1
ATOM 929 O O . THR A 1 113 ? -6.968 -11.616 2.427 1.00 92.81 113 THR A O 1
ATOM 932 N N . PRO A 1 114 ? -6.719 -12.833 0.555 1.00 93.81 114 PRO A N 1
ATOM 933 C CA . PRO A 1 114 ? -5.319 -12.533 0.264 1.00 93.81 114 PRO A CA 1
ATOM 934 C C . PRO A 1 114 ? -5.150 -11.132 -0.352 1.00 93.81 114 PRO A C 1
ATOM 936 O O . PRO A 1 114 ? -4.546 -10.908 -1.402 1.00 93.81 114 PRO A O 1
ATOM 939 N N . THR A 1 115 ? -5.788 -10.158 0.278 1.00 93.06 115 THR A N 1
ATOM 940 C CA . THR A 1 115 ? -5.809 -8.761 -0.134 1.00 93.06 115 THR A CA 1
ATOM 941 C C . THR A 1 115 ? -5.995 -7.916 1.109 1.00 93.06 115 THR A C 1
ATOM 943 O O . THR A 1 115 ? -6.819 -8.241 1.969 1.00 93.06 115 THR A O 1
ATOM 946 N N . LEU A 1 116 ? -5.240 -6.828 1.201 1.00 98.06 116 LEU A N 1
ATOM 947 C CA . LEU A 1 116 ? -5.331 -5.897 2.317 1.00 98.06 116 LEU A CA 1
ATOM 948 C C . LEU A 1 116 ? -5.342 -4.449 1.853 1.00 98.06 116 LEU A C 1
ATOM 950 O O . LEU A 1 116 ? -4.875 -4.138 0.760 1.00 98.06 116 LEU A O 1
ATOM 954 N N . TRP A 1 117 ? -5.872 -3.575 2.699 1.00 98.25 117 TRP A N 1
ATOM 955 C CA . TRP A 1 117 ? -5.833 -2.133 2.521 1.00 98.25 117 TRP A CA 1
ATOM 956 C C . TRP A 1 117 ? -4.439 -1.570 2.791 1.00 98.25 117 TRP A C 1
ATOM 958 O O . TRP A 1 117 ? -3.800 -1.917 3.789 1.00 98.25 117 TRP A O 1
ATOM 968 N N . LEU A 1 118 ? -4.030 -0.639 1.934 1.00 96.94 118 LEU A N 1
ATOM 969 C CA . LEU A 1 118 ? -2.919 0.284 2.145 1.00 96.94 118 LEU A CA 1
ATOM 970 C C . LEU A 1 118 ? -3.450 1.686 2.470 1.00 96.94 118 LEU A C 1
ATOM 972 O O . LEU A 1 118 ? -4.662 1.933 2.472 1.00 96.94 118 LEU A O 1
ATOM 976 N N . GLY A 1 119 ? -2.533 2.619 2.733 1.00 94.75 119 GLY A N 1
ATOM 977 C CA . GLY A 1 119 ? -2.867 4.037 2.806 1.00 94.75 119 GLY A CA 1
ATOM 978 C C . GLY A 1 119 ? -3.493 4.546 1.501 1.00 94.75 119 GLY A C 1
ATOM 979 O O . GLY A 1 119 ? -3.428 3.910 0.448 1.00 94.75 119 GLY A O 1
ATOM 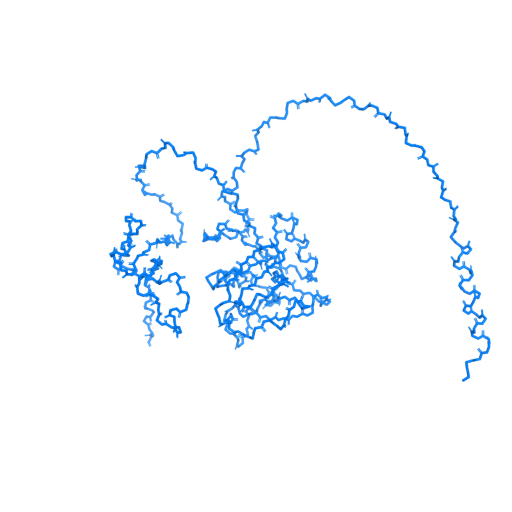980 N N . ARG A 1 120 ? -4.127 5.713 1.564 1.00 88.50 120 ARG A N 1
ATOM 981 C CA . ARG A 1 120 ? -4.725 6.371 0.398 1.00 88.50 120 ARG A CA 1
ATOM 982 C C . ARG A 1 120 ? -3.748 7.384 -0.179 1.00 88.50 120 ARG A C 1
ATOM 984 O O . ARG A 1 120 ? -3.092 8.110 0.565 1.00 88.50 120 ARG A O 1
ATOM 991 N N . LEU A 1 121 ? -3.717 7.480 -1.502 1.00 86.88 121 LEU A N 1
ATOM 992 C CA . LEU A 1 121 ? -3.006 8.545 -2.200 1.00 86.88 121 LEU A CA 1
ATOM 993 C C . LEU A 1 121 ? -3.837 9.827 -2.140 1.00 86.88 121 LEU A C 1
ATOM 995 O O . LEU A 1 121 ? -5.012 9.828 -2.505 1.00 86.88 121 LEU A O 1
ATOM 999 N N . VAL A 1 122 ? -3.235 10.922 -1.681 1.00 82.88 122 VAL A N 1
ATOM 1000 C CA . VAL A 1 122 ? -3.889 12.239 -1.605 1.00 82.88 122 VAL A CA 1
ATOM 1001 C C . VAL A 1 122 ? -3.468 13.161 -2.742 1.00 82.88 122 VAL A C 1
ATOM 1003 O O . VAL A 1 122 ? -4.227 14.051 -3.125 1.00 82.88 122 VAL A O 1
ATOM 1006 N N . LYS A 1 123 ? -2.277 12.946 -3.313 1.00 77.38 123 LYS A N 1
ATOM 1007 C CA . LYS A 1 123 ? -1.753 13.762 -4.409 1.00 77.38 123 LYS A CA 1
ATOM 1008 C C . LYS A 1 123 ? -0.783 12.978 -5.284 1.00 77.38 123 LYS A C 1
ATOM 1010 O O . LYS A 1 123 ? 0.087 12.273 -4.781 1.00 77.38 123 LYS A O 1
ATOM 1015 N N . LEU A 1 124 ? -0.902 13.192 -6.593 1.00 72.38 124 LEU A N 1
ATOM 1016 C CA . LEU A 1 124 ? 0.050 12.750 -7.609 1.00 72.38 124 LEU A CA 1
ATOM 1017 C C . LEU A 1 124 ? 0.833 13.966 -8.097 1.00 72.38 124 LEU A C 1
ATOM 1019 O O . LEU A 1 124 ? 0.254 14.907 -8.646 1.00 72.38 124 LEU A O 1
ATOM 1023 N N . THR A 1 125 ? 2.144 14.003 -7.871 1.00 69.31 125 THR A N 1
ATOM 1024 C CA . THR A 1 125 ? 2.966 15.088 -8.412 1.00 69.31 125 THR A CA 1
ATOM 1025 C C . THR A 1 125 ? 3.258 14.846 -9.891 1.00 69.31 125 THR A C 1
ATOM 1027 O O . THR A 1 125 ? 3.335 13.713 -10.363 1.00 69.31 125 THR A O 1
ATOM 1030 N N . ARG A 1 126 ? 3.534 15.926 -10.633 1.00 63.53 126 ARG A N 1
ATOM 1031 C CA . ARG A 1 126 ? 3.974 15.844 -12.038 1.00 63.53 126 ARG A CA 1
ATOM 1032 C C . ARG A 1 126 ? 5.274 15.043 -12.215 1.00 63.53 126 ARG A C 1
ATOM 1034 O O . ARG A 1 126 ? 5.579 14.617 -13.320 1.00 63.53 126 ARG A O 1
ATOM 1041 N N . THR A 1 127 ? 6.055 14.874 -11.146 1.00 67.81 127 THR A N 1
ATOM 1042 C CA . THR A 1 127 ? 7.297 14.089 -11.150 1.00 67.81 127 THR A CA 1
ATOM 1043 C C . THR A 1 127 ? 7.063 12.606 -10.853 1.00 67.81 127 THR A C 1
ATOM 1045 O O . THR A 1 127 ? 8.040 11.887 -10.684 1.00 67.81 127 THR A O 1
ATOM 1048 N N . GLY A 1 128 ? 5.810 12.158 -10.714 1.00 68.94 128 GLY A N 1
ATOM 1049 C CA . GLY A 1 128 ? 5.481 10.779 -10.343 1.00 68.94 128 GLY A CA 1
ATOM 1050 C C . GLY A 1 128 ? 5.687 10.465 -8.859 1.00 68.94 128 GLY A C 1
ATOM 1051 O O . GLY A 1 128 ? 5.811 9.303 -8.495 1.00 68.94 128 GLY A O 1
ATOM 1052 N N . ALA A 1 129 ? 5.768 11.475 -7.986 1.00 74.88 129 ALA A N 1
ATOM 1053 C CA . ALA A 1 129 ? 5.776 11.236 -6.545 1.00 74.88 129 ALA A CA 1
ATOM 1054 C C . ALA A 1 129 ? 4.341 11.158 -6.015 1.00 74.88 129 ALA A C 1
ATOM 1056 O O . ALA A 1 129 ? 3.471 11.926 -6.435 1.00 74.88 129 ALA A O 1
ATOM 1057 N N . TYR A 1 130 ? 4.125 10.261 -5.064 1.00 78.94 130 TYR A N 1
ATOM 1058 C CA . TYR A 1 130 ? 2.855 10.077 -4.380 1.00 78.94 130 TYR A CA 1
ATOM 1059 C C . TYR A 1 130 ? 2.921 10.672 -2.987 1.00 78.94 130 TYR A C 1
ATOM 1061 O O . TYR A 1 130 ? 3.853 10.382 -2.238 1.00 78.94 130 TYR A O 1
ATOM 1069 N N . GLU A 1 131 ? 1.910 11.451 -2.629 1.00 85.19 131 GLU A N 1
ATOM 1070 C CA . GLU A 1 131 ? 1.650 11.826 -1.244 1.00 85.19 131 GLU A CA 1
ATOM 1071 C C . GLU A 1 131 ? 0.585 10.889 -0.673 1.00 85.19 131 GLU A C 1
ATOM 1073 O O . GLU A 1 131 ? -0.470 10.694 -1.285 1.00 85.19 131 GLU A O 1
ATOM 1078 N N . TRP A 1 132 ? 0.873 10.305 0.484 1.00 90.25 132 TRP A N 1
ATOM 1079 C CA . TRP A 1 132 ? -0.006 9.392 1.207 1.00 90.25 132 TRP A CA 1
ATOM 1080 C C . TRP A 1 132 ? -0.813 10.135 2.281 1.00 90.25 132 TRP A C 1
ATOM 1082 O O . TRP A 1 132 ? -0.451 11.230 2.705 1.00 90.25 132 TRP A O 1
ATOM 1092 N N . ASN A 1 133 ? -1.907 9.538 2.757 1.00 89.62 133 ASN A N 1
ATOM 1093 C CA . ASN A 1 133 ? -2.766 10.124 3.795 1.00 89.62 133 ASN A CA 1
ATOM 1094 C C . ASN A 1 133 ? -2.081 10.298 5.163 1.00 89.62 133 ASN A C 1
ATOM 1096 O O . ASN A 1 133 ? -2.582 11.059 5.987 1.00 89.62 133 ASN A O 1
ATOM 1100 N N . ASP A 1 134 ? -0.958 9.620 5.399 1.00 92.50 134 ASP A N 1
ATOM 1101 C CA . ASP A 1 134 ? -0.092 9.812 6.570 1.00 92.50 134 ASP A CA 1
ATOM 1102 C C . ASP A 1 134 ? 0.948 10.940 6.373 1.00 92.50 134 ASP A C 1
ATOM 1104 O O . ASP A 1 134 ? 1.754 11.210 7.263 1.00 92.50 134 ASP A O 1
ATOM 1108 N N . GLY A 1 135 ? 0.942 11.602 5.209 1.00 88.75 135 GLY A N 1
ATOM 1109 C CA . GLY A 1 135 ? 1.889 12.648 4.822 1.00 88.75 135 GLY A CA 1
ATOM 1110 C C . GLY A 1 135 ? 3.224 12.128 4.282 1.00 88.75 135 GLY A C 1
ATOM 1111 O O . GLY A 1 135 ? 4.100 12.933 3.956 1.00 88.75 135 GLY A O 1
ATOM 1112 N N . ALA A 1 136 ? 3.416 10.808 4.174 1.00 90.56 136 ALA A N 1
ATOM 1113 C CA . ALA A 1 136 ? 4.610 10.255 3.553 1.00 90.56 136 ALA A CA 1
ATOM 1114 C C . ALA A 1 136 ? 4.643 10.591 2.058 1.00 90.56 136 ALA A C 1
ATOM 1116 O O . ALA A 1 136 ? 3.617 10.593 1.374 1.00 90.56 136 ALA A O 1
ATOM 1117 N N . VAL A 1 137 ? 5.845 10.838 1.538 1.00 86.88 137 VAL A N 1
ATOM 1118 C CA . VAL A 1 137 ? 6.070 11.064 0.109 1.00 86.88 137 VAL A CA 1
ATOM 1119 C C . VAL A 1 137 ? 6.964 9.957 -0.427 1.00 86.88 137 VAL A C 1
ATOM 1121 O O . VAL A 1 137 ? 8.110 9.819 -0.003 1.00 86.88 137 VAL A O 1
ATOM 1124 N N . GLY A 1 138 ? 6.424 9.167 -1.351 1.00 80.31 138 GLY A N 1
ATOM 1125 C CA . GLY A 1 138 ? 7.136 8.104 -2.056 1.00 80.31 138 GLY A CA 1
ATOM 1126 C C . GLY A 1 138 ? 7.406 8.475 -3.507 1.00 80.31 138 GLY A C 1
ATOM 1127 O O . GLY A 1 138 ? 6.654 9.251 -4.100 1.00 80.31 138 GLY A O 1
ATOM 1128 N N . ARG A 1 139 ? 8.464 7.921 -4.101 1.00 71.31 139 ARG A N 1
ATOM 1129 C CA . ARG A 1 139 ? 8.673 8.008 -5.554 1.00 71.31 139 ARG A CA 1
ATOM 1130 C C . ARG A 1 139 ? 8.092 6.771 -6.225 1.00 71.31 139 ARG A C 1
ATOM 1132 O O . ARG A 1 139 ? 8.265 5.666 -5.723 1.00 71.31 139 ARG A O 1
ATOM 1139 N N . HIS A 1 140 ? 7.437 6.961 -7.367 1.00 61.75 140 HIS A N 1
ATOM 1140 C CA . HIS A 1 140 ? 7.175 5.858 -8.277 1.00 61.75 140 HIS A CA 1
ATOM 1141 C C . HIS A 1 140 ? 8.458 5.468 -9.005 1.00 61.75 140 HIS A C 1
ATOM 1143 O O . HIS A 1 140 ? 9.124 6.330 -9.579 1.00 61.75 140 HIS A O 1
ATOM 1149 N N . THR A 1 141 ? 8.741 4.176 -9.058 1.00 48.59 141 THR A N 1
ATOM 1150 C CA . THR A 1 141 ? 9.611 3.583 -10.073 1.00 48.59 141 THR A CA 1
ATOM 1151 C C . THR A 1 141 ? 8.762 2.577 -10.812 1.00 48.59 141 THR A C 1
ATOM 1153 O O . THR A 1 141 ? 8.538 1.481 -10.313 1.00 48.59 141 THR A O 1
ATOM 1156 N N . ASP A 1 142 ? 8.176 3.016 -11.919 1.00 47.97 142 ASP A N 1
ATOM 1157 C CA . ASP A 1 142 ? 7.518 2.199 -12.940 1.00 47.97 142 ASP A CA 1
ATOM 1158 C C . ASP A 1 142 ? 6.842 0.905 -12.457 1.00 47.97 142 ASP A C 1
ATOM 1160 O O . ASP A 1 142 ? 7.211 -0.201 -12.830 1.00 47.97 142 ASP A O 1
ATOM 1164 N N . GLY A 1 143 ? 5.803 1.069 -11.647 1.00 45.12 143 GLY A N 1
ATOM 1165 C CA . GLY A 1 143 ? 4.829 0.061 -11.302 1.00 45.12 143 GLY A CA 1
ATOM 1166 C C . GLY A 1 143 ? 5.402 -0.884 -10.271 1.00 45.12 143 GLY A C 1
ATOM 1167 O O . GLY A 1 143 ? 6.240 -1.732 -10.576 1.00 45.12 143 GLY A O 1
ATOM 1168 N N . PHE A 1 144 ? 4.821 -0.885 -9.073 1.00 48.34 144 PHE A N 1
ATOM 1169 C CA . PHE A 1 144 ? 4.726 -2.131 -8.319 1.00 48.34 144 PHE A CA 1
ATOM 1170 C C . PHE A 1 144 ? 3.815 -3.075 -9.096 1.00 48.34 144 PHE A C 1
ATOM 1172 O O . PHE A 1 144 ? 2.650 -3.267 -8.780 1.00 48.34 144 PHE A O 1
ATOM 1179 N N . ARG A 1 145 ? 4.368 -3.577 -10.203 1.00 50.66 145 ARG A N 1
ATOM 1180 C CA . ARG A 1 145 ? 3.955 -4.702 -11.022 1.00 50.66 145 ARG A CA 1
ATOM 1181 C C . ARG A 1 145 ? 2.504 -4.682 -11.538 1.00 50.66 145 ARG A C 1
ATOM 1183 O O . ARG A 1 145 ? 2.000 -5.700 -12.009 1.00 50.66 145 ARG A O 1
ATOM 1190 N N . GLY A 1 146 ? 1.882 -3.504 -11.549 1.00 54.47 146 GLY A N 1
ATOM 1191 C CA . GLY A 1 146 ? 0.539 -3.233 -12.058 1.00 54.47 146 GLY A CA 1
ATOM 1192 C C . GLY A 1 146 ? 0.413 -1.848 -12.702 1.00 54.47 146 GLY A C 1
ATOM 1193 O O . GLY A 1 146 ? 1.410 -1.182 -12.975 1.00 54.47 146 GLY A O 1
ATOM 1194 N N . GLU A 1 147 ? -0.829 -1.440 -12.964 1.00 62.44 147 GLU A N 1
ATOM 1195 C CA . GLU A 1 147 ? -1.165 -0.127 -13.525 1.00 62.44 147 GLU A CA 1
ATOM 1196 C C . GLU A 1 147 ? -0.950 0.989 -12.491 1.00 62.44 147 GLU A C 1
ATOM 1198 O O . GLU A 1 147 ? -1.071 0.774 -11.283 1.00 62.44 147 GLU A O 1
ATOM 1203 N N . LEU A 1 148 ? -0.625 2.194 -12.971 1.00 64.38 148 LEU A N 1
ATOM 1204 C CA . LEU A 1 148 ? -0.601 3.391 -12.132 1.00 64.38 148 LEU A CA 1
ATOM 1205 C C . LEU A 1 148 ? -2.001 3.624 -11.546 1.00 64.38 148 LEU A C 1
ATOM 1207 O O . LEU A 1 148 ? -2.968 3.555 -12.305 1.00 64.38 148 LEU A O 1
ATOM 1211 N N . PRO A 1 149 ? -2.126 3.977 -10.255 1.00 65.75 149 PRO A N 1
ATOM 1212 C CA . PRO A 1 149 ? -3.395 4.436 -9.708 1.00 65.75 149 PRO A CA 1
ATOM 1213 C C . PRO A 1 149 ? -3.946 5.599 -10.543 1.00 65.75 149 PRO A C 1
ATOM 1215 O O . PRO A 1 149 ? -3.237 6.579 -10.797 1.00 65.75 149 PRO A O 1
ATOM 1218 N N . SER A 1 150 ? -5.192 5.470 -10.995 1.00 66.75 150 SER A N 1
ATOM 1219 C CA . SER A 1 150 ? -5.876 6.418 -11.875 1.00 66.75 150 SER A CA 1
ATOM 1220 C C . SER A 1 150 ? -6.192 7.738 -11.172 1.00 66.75 150 SER A C 1
ATOM 1222 O O . SER A 1 150 ? -6.397 8.756 -11.836 1.00 66.75 150 SER A O 1
ATOM 1224 N N . GLY A 1 151 ? -6.242 7.751 -9.836 1.00 63.59 151 GLY A N 1
ATOM 1225 C CA . GLY A 1 151 ? -6.535 8.961 -9.081 1.00 63.59 151 GLY A CA 1
ATOM 1226 C C . GLY A 1 151 ? -6.570 8.760 -7.573 1.00 63.59 151 GLY A C 1
ATOM 1227 O O . GLY A 1 151 ? -5.972 7.843 -7.021 1.00 63.59 151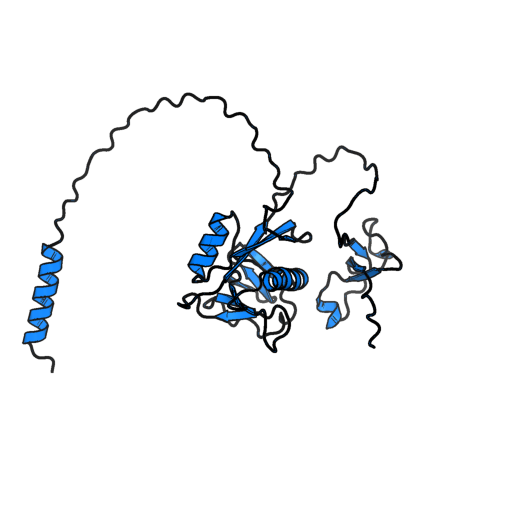 GLY A O 1
ATOM 1228 N N . THR A 1 152 ? -7.248 9.677 -6.884 1.00 68.69 152 THR A N 1
ATOM 1229 C CA . THR A 1 152 ? -7.358 9.657 -5.421 1.00 68.69 152 THR A CA 1
ATOM 1230 C C . THR A 1 152 ? -8.731 9.204 -4.944 1.00 68.69 152 THR A C 1
ATOM 1232 O O . THR A 1 152 ? -8.888 8.965 -3.755 1.00 68.69 152 THR A O 1
ATOM 1235 N N . ASP A 1 153 ? -9.736 9.072 -5.813 1.00 76.00 153 ASP A N 1
ATOM 1236 C CA . ASP A 1 153 ? -11.117 8.744 -5.415 1.00 76.00 153 ASP A CA 1
ATOM 1237 C C . ASP A 1 153 ? -11.293 7.298 -4.928 1.00 76.00 153 ASP A C 1
ATOM 1239 O O . ASP A 1 153 ? -12.222 7.008 -4.173 1.00 76.00 153 ASP A O 1
ATOM 1243 N N . LEU A 1 154 ? -10.380 6.407 -5.317 1.00 85.56 154 LEU A N 1
ATOM 1244 C CA . LEU A 1 154 ? -10.365 5.004 -4.921 1.00 85.56 154 LEU A CA 1
ATOM 1245 C C . LEU A 1 154 ? -9.331 4.741 -3.819 1.00 85.56 154 LEU A C 1
ATOM 1247 O O . LEU A 1 154 ? -8.411 5.526 -3.578 1.00 85.56 154 LEU A O 1
ATOM 1251 N N . CYS A 1 155 ? -9.499 3.616 -3.131 1.00 89.44 155 CYS A N 1
ATOM 1252 C CA . CYS A 1 155 ? -8.606 3.171 -2.072 1.00 89.44 155 CYS A CA 1
ATOM 1253 C C . CYS A 1 155 ? -7.663 2.086 -2.582 1.00 89.44 155 CYS A C 1
ATOM 1255 O O . CYS A 1 155 ? -8.047 1.247 -3.393 1.00 89.44 155 CYS A O 1
ATOM 1257 N N . LEU A 1 156 ? -6.425 2.095 -2.090 1.00 91.81 156 LEU A N 1
ATOM 1258 C CA . LEU A 1 156 ? -5.411 1.147 -2.527 1.00 91.81 156 LEU A CA 1
ATOM 1259 C C . LEU A 1 156 ? -5.453 -0.147 -1.729 1.00 91.81 156 LEU A C 1
ATOM 1261 O O . LEU A 1 156 ? -5.556 -0.155 -0.500 1.00 91.81 156 LEU A O 1
ATOM 1265 N N . THR A 1 157 ? -5.283 -1.240 -2.456 1.00 92.69 157 THR A N 1
ATOM 1266 C CA . THR A 1 157 ? -5.084 -2.580 -1.917 1.00 92.69 157 THR A CA 1
ATOM 1267 C C . THR A 1 157 ? -3.774 -3.177 -2.402 1.00 92.69 157 THR A C 1
ATOM 1269 O O . THR A 1 157 ? -3.302 -2.827 -3.481 1.00 92.69 157 THR A O 1
ATOM 1272 N N . MET A 1 158 ? -3.209 -4.096 -1.619 1.00 92.62 158 MET A N 1
ATOM 1273 C CA . MET A 1 158 ? -2.109 -4.968 -2.035 1.00 92.62 158 MET A CA 1
ATOM 1274 C C . MET A 1 158 ? -2.621 -6.396 -2.207 1.00 92.62 158 MET A C 1
ATOM 1276 O O . MET A 1 158 ? -3.254 -6.941 -1.299 1.00 92.62 158 MET A O 1
ATOM 1280 N N . TRP A 1 159 ? -2.321 -7.003 -3.352 1.00 89.44 159 TRP A N 1
ATOM 1281 C CA . TRP A 1 159 ? -2.639 -8.397 -3.659 1.00 89.44 159 TRP A CA 1
ATOM 1282 C C . TRP A 1 159 ? -1.539 -9.352 -3.184 1.00 89.44 159 TRP A C 1
ATOM 1284 O O . TRP A 1 159 ? -0.352 -9.074 -3.362 1.00 89.44 159 TRP A O 1
ATOM 1294 N N . LEU A 1 160 ? -1.937 -10.484 -2.585 1.00 90.12 160 LEU A N 1
ATOM 1295 C CA . LEU A 1 160 ? -1.020 -11.449 -1.962 1.00 90.12 160 LEU A CA 1
ATOM 1296 C C . LEU A 1 160 ? -0.936 -12.808 -2.682 1.00 90.12 160 LEU A C 1
ATOM 1298 O O . LEU A 1 160 ? -0.008 -13.575 -2.411 1.00 90.12 160 LEU A O 1
ATOM 1302 N N . ASP A 1 161 ? -1.872 -13.144 -3.571 1.00 78.44 161 ASP A N 1
ATOM 1303 C CA . ASP A 1 161 ? -1.930 -14.438 -4.274 1.00 78.44 161 ASP A CA 1
ATOM 1304 C C . ASP A 1 161 ? -2.656 -14.374 -5.637 1.00 78.44 161 ASP A C 1
ATOM 1306 O O . ASP A 1 161 ? -3.735 -14.906 -5.857 1.00 78.44 161 ASP A O 1
ATOM 1310 N N . PHE A 1 162 ? -2.042 -13.759 -6.631 1.00 67.69 162 PHE A N 1
ATOM 1311 C CA . PHE A 1 162 ? -2.628 -13.747 -7.972 1.00 67.69 162 PHE A CA 1
ATOM 1312 C C . PHE A 1 162 ? -1.547 -14.061 -9.004 1.00 67.69 162 PHE A C 1
ATOM 1314 O O . PHE A 1 162 ? -0.362 -14.028 -8.672 1.00 67.69 162 PHE A O 1
ATOM 1321 N N . ASP A 1 163 ? -1.927 -14.271 -10.271 1.00 73.06 163 ASP A N 1
ATOM 1322 C CA . ASP A 1 163 ? -1.015 -14.304 -11.440 1.00 73.06 163 ASP A CA 1
ATOM 1323 C C . ASP A 1 163 ? -0.364 -12.929 -11.712 1.00 73.06 163 ASP A C 1
ATOM 1325 O O . ASP A 1 163 ? -0.030 -12.546 -12.835 1.00 73.06 163 ASP A O 1
ATOM 1329 N N . ARG A 1 164 ? -0.252 -12.124 -10.660 1.00 74.25 164 ARG A N 1
ATOM 1330 C CA . ARG A 1 164 ? 0.227 -10.762 -10.636 1.00 74.25 164 ARG A CA 1
ATOM 1331 C C . ARG A 1 164 ? 1.507 -10.778 -9.836 1.00 74.25 164 ARG A C 1
ATOM 1333 O O . ARG A 1 164 ? 1.606 -11.510 -8.849 1.00 74.25 164 ARG A O 1
ATOM 1340 N N . PRO A 1 165 ? 2.503 -9.993 -10.234 1.00 81.75 165 PRO A N 1
ATOM 1341 C CA . PRO A 1 165 ? 3.758 -10.102 -9.537 1.00 81.75 165 PRO A CA 1
ATOM 1342 C C . PRO A 1 165 ? 3.638 -9.586 -8.090 1.00 81.75 165 PRO A C 1
ATOM 1344 O O . PRO A 1 165 ? 2.773 -8.771 -7.759 1.00 81.75 165 PRO A O 1
ATOM 1347 N N . GLU A 1 166 ? 4.515 -10.084 -7.228 1.00 83.25 166 GLU A N 1
ATOM 1348 C CA . GLU A 1 166 ? 4.465 -9.877 -5.778 1.00 83.25 166 GLU A CA 1
ATOM 1349 C C . GLU A 1 166 ? 4.385 -8.396 -5.392 1.00 83.25 166 GLU A C 1
ATOM 1351 O O . GLU A 1 166 ? 5.132 -7.563 -5.915 1.00 83.25 166 GLU A O 1
ATOM 1356 N N . GLY A 1 167 ? 3.467 -8.082 -4.475 1.00 83.50 167 GLY A N 1
ATOM 1357 C CA . GLY A 1 167 ? 3.249 -6.729 -3.971 1.00 83.50 167 GLY A CA 1
ATOM 1358 C C . GLY A 1 167 ? 2.527 -5.803 -4.948 1.00 83.50 167 GLY A C 1
ATOM 1359 O O . GLY A 1 167 ? 2.633 -4.589 -4.787 1.00 83.50 167 GLY A O 1
ATOM 1360 N N . SER A 1 168 ? 1.823 -6.345 -5.950 1.00 87.06 168 SER A N 1
ATOM 1361 C CA . SER A 1 168 ? 1.012 -5.543 -6.874 1.00 87.06 168 SER A CA 1
ATOM 1362 C C . SER A 1 168 ? -0.076 -4.765 -6.142 1.00 87.06 168 SER A C 1
ATOM 1364 O O . SER A 1 168 ? -0.750 -5.304 -5.256 1.00 87.06 168 SER A O 1
ATOM 1366 N N . TRP A 1 169 ? -0.270 -3.511 -6.547 1.00 88.25 169 TRP A N 1
ATOM 1367 C CA . TRP A 1 169 ? -1.345 -2.668 -6.033 1.00 88.25 169 TRP A CA 1
ATOM 1368 C C . TRP A 1 169 ? -2.566 -2.694 -6.944 1.00 88.25 169 TRP A C 1
ATOM 1370 O O . TRP A 1 169 ? -2.453 -2.893 -8.154 1.00 88.25 169 TRP A O 1
ATOM 1380 N N . ASN A 1 170 ? -3.733 -2.465 -6.350 1.00 86.00 170 ASN A N 1
ATOM 1381 C CA . ASN A 1 170 ? -4.991 -2.323 -7.065 1.00 86.00 170 ASN A CA 1
ATOM 1382 C C . ASN A 1 170 ? -5.866 -1.240 -6.417 1.00 86.00 170 ASN A C 1
ATOM 1384 O O . ASN A 1 170 ? -5.979 -1.183 -5.189 1.00 86.00 170 ASN A O 1
ATOM 1388 N N . GLU A 1 171 ? -6.506 -0.410 -7.239 1.00 85.94 171 GLU A N 1
ATOM 1389 C CA . GLU A 1 171 ? -7.528 0.542 -6.800 1.00 85.94 171 GLU A CA 1
ATOM 1390 C C . GLU A 1 171 ? -8.871 -0.170 -6.588 1.00 85.94 171 GLU A C 1
ATOM 1392 O O . GLU A 1 171 ? -9.290 -1.004 -7.392 1.00 85.94 171 GLU A O 1
ATOM 1397 N N . TRP A 1 172 ? -9.566 0.154 -5.500 1.00 87.94 172 TRP A N 1
ATOM 1398 C CA . TRP A 1 172 ? -10.858 -0.443 -5.172 1.00 87.94 172 TRP A CA 1
ATOM 1399 C C . TRP A 1 172 ? -11.784 0.530 -4.438 1.00 87.94 172 TRP A C 1
ATOM 1401 O O . TRP A 1 172 ? -11.342 1.534 -3.876 1.00 87.94 172 TRP A O 1
ATOM 1411 N N . ASP A 1 173 ? -13.082 0.216 -4.415 1.00 88.69 173 ASP A N 1
ATOM 1412 C CA . ASP A 1 173 ? -14.073 0.989 -3.662 1.00 88.69 173 ASP A CA 1
ATOM 1413 C C . ASP A 1 173 ? -13.734 0.993 -2.162 1.00 88.69 173 ASP A C 1
ATOM 1415 O O . ASP A 1 173 ? -13.776 -0.038 -1.486 1.00 88.69 173 ASP A O 1
ATOM 1419 N N . CYS A 1 174 ? -13.458 2.182 -1.625 1.00 90.44 174 CYS A N 1
ATOM 1420 C CA . CYS A 1 174 ? -13.184 2.426 -0.210 1.00 90.44 174 CYS A CA 1
ATOM 1421 C C . CYS A 1 174 ? -14.282 1.907 0.737 1.00 90.44 174 CYS A C 1
ATOM 1423 O O . CYS A 1 174 ? -14.009 1.597 1.902 1.00 90.44 174 CYS A O 1
ATOM 1425 N N . ASN A 1 175 ? -15.527 1.835 0.256 1.00 91.50 175 ASN A N 1
ATOM 1426 C CA . ASN A 1 175 ? -16.699 1.426 1.024 1.00 91.50 175 ASN A CA 1
ATOM 1427 C C . ASN A 1 175 ? -17.092 -0.040 0.812 1.00 91.50 175 ASN A C 1
ATOM 1429 O O . ASN A 1 175 ? -18.143 -0.450 1.323 1.00 91.50 175 ASN A O 1
ATOM 1433 N N . TYR A 1 176 ? -16.254 -0.823 0.117 1.00 91.81 176 TYR A N 1
ATOM 1434 C CA . TYR A 1 176 ? -16.496 -2.232 -0.175 1.00 91.81 176 TYR A CA 1
ATOM 1435 C C . TYR A 1 176 ? -16.997 -2.981 1.066 1.00 91.81 176 TYR A C 1
ATOM 1437 O O . TYR A 1 176 ? -16.291 -3.118 2.065 1.00 91.81 176 TYR A O 1
ATOM 1445 N N . ALA A 1 177 ? -18.253 -3.433 1.010 1.00 89.31 177 ALA A N 1
ATOM 1446 C CA . ALA A 1 177 ? -19.005 -3.836 2.196 1.00 89.31 177 ALA A CA 1
ATOM 1447 C C . ALA A 1 177 ? -18.417 -5.057 2.916 1.00 89.31 177 ALA A C 1
ATOM 1449 O O . ALA A 1 177 ? -18.502 -5.135 4.138 1.00 89.31 177 ALA A O 1
ATOM 1450 N N . SER A 1 178 ? -17.807 -5.990 2.179 1.00 93.25 178 SER A N 1
ATOM 1451 C CA . SER A 1 178 ? -17.128 -7.149 2.773 1.00 93.25 178 SER A CA 1
ATOM 1452 C C . SER A 1 178 ? -15.773 -6.798 3.392 1.00 93.25 178 SER A C 1
ATOM 1454 O O . SER A 1 178 ? -15.275 -7.561 4.219 1.00 93.25 178 SER A O 1
ATOM 1456 N N . GLY A 1 179 ? -15.197 -5.655 3.010 1.00 96.19 179 GLY A N 1
ATOM 1457 C CA . GLY A 1 179 ? -13.922 -5.160 3.504 1.00 96.19 179 GLY A CA 1
ATOM 1458 C C . GLY A 1 179 ? -12.715 -6.037 3.166 1.00 96.19 179 GLY A C 1
ATOM 1459 O O . GLY A 1 179 ? -12.828 -7.138 2.625 1.00 96.19 179 GLY A O 1
ATOM 1460 N N . TYR A 1 180 ? -11.545 -5.543 3.557 1.00 97.75 180 TYR A N 1
ATOM 1461 C CA . TYR A 1 180 ? -10.271 -6.260 3.519 1.00 97.75 180 TYR A CA 1
ATOM 1462 C C . TYR A 1 180 ? -9.546 -6.103 4.855 1.00 97.75 180 TYR A C 1
ATOM 1464 O O . TYR A 1 180 ? -9.899 -5.241 5.668 1.00 97.75 180 TYR A O 1
ATOM 1472 N N . SER A 1 181 ? -8.561 -6.966 5.098 1.00 98.62 181 SER A N 1
ATOM 1473 C CA . SER A 1 181 ? -7.606 -6.817 6.201 1.00 98.62 181 SER A CA 1
ATOM 1474 C C . SER A 1 181 ? -6.783 -5.533 6.023 1.00 98.62 181 SER A C 1
ATOM 1476 O O . SER A 1 181 ? -6.848 -4.891 4.976 1.00 98.62 181 SER A O 1
ATOM 1478 N N . ALA A 1 182 ? -6.007 -5.132 7.025 1.00 98.75 182 ALA A N 1
ATOM 1479 C CA . ALA A 1 182 ? -5.252 -3.878 6.993 1.00 98.75 182 ALA A CA 1
ATOM 1480 C C . ALA A 1 182 ? -3.760 -4.115 7.215 1.00 98.75 182 ALA A C 1
ATOM 1482 O O . ALA A 1 182 ? -3.398 -4.842 8.139 1.00 98.75 182 ALA A O 1
ATOM 1483 N N . LEU A 1 183 ? -2.904 -3.456 6.432 1.00 98.75 183 LEU A N 1
ATOM 1484 C CA . LEU A 1 183 ? -1.490 -3.314 6.770 1.00 98.75 183 LEU A CA 1
ATOM 1485 C C . LEU A 1 183 ? -1.278 -1.948 7.419 1.00 98.75 183 LEU A C 1
ATOM 1487 O O . LEU A 1 183 ? -1.461 -0.918 6.776 1.00 98.75 183 LEU A O 1
ATOM 1491 N N . CYS A 1 184 ? -0.890 -1.937 8.687 1.00 98.69 184 CYS A N 1
ATOM 1492 C CA . CYS A 1 184 ? -0.570 -0.727 9.430 1.00 98.69 184 CYS A CA 1
ATOM 1493 C C . CYS A 1 184 ? 0.933 -0.450 9.403 1.00 98.69 184 CYS A C 1
ATOM 1495 O O . CYS A 1 184 ? 1.739 -1.380 9.455 1.00 98.69 184 CYS A O 1
ATOM 1497 N N . LYS A 1 185 ? 1.304 0.832 9.411 1.00 98.38 185 LYS A N 1
ATOM 1498 C CA . LYS A 1 185 ? 2.678 1.329 9.532 1.00 98.38 185 LYS A CA 1
ATOM 1499 C C . LYS A 1 185 ? 2.755 2.393 10.619 1.00 98.38 185 LYS A C 1
ATOM 1501 O O . LYS A 1 185 ? 1.859 3.226 10.755 1.00 98.38 185 LYS A O 1
ATOM 1506 N N . ARG A 1 186 ? 3.847 2.401 11.380 1.00 95.81 186 ARG A N 1
ATOM 1507 C CA . ARG A 1 186 ? 4.181 3.499 12.298 1.00 95.81 186 ARG A CA 1
ATOM 1508 C C . ARG A 1 186 ? 5.679 3.751 12.362 1.00 95.81 186 ARG A C 1
ATOM 1510 O O . ARG A 1 186 ? 6.463 2.808 12.334 1.00 95.81 186 ARG A O 1
ATOM 1517 N N . SER A 1 187 ? 6.078 5.011 12.479 1.00 93.06 187 SER A N 1
ATOM 1518 C CA . SER A 1 187 ? 7.488 5.401 12.587 1.00 93.06 187 SER A CA 1
ATOM 1519 C C . SER A 1 187 ? 7.988 5.297 14.029 1.00 93.06 187 SER A C 1
ATOM 1521 O O . SER A 1 187 ? 7.310 5.726 14.963 1.00 93.06 187 SER A O 1
ATOM 1523 N N . LEU A 1 188 ? 9.199 4.773 14.213 1.00 91.19 188 LEU A N 1
ATOM 1524 C CA . LEU A 1 188 ? 9.918 4.811 15.485 1.00 91.19 188 LEU A CA 1
ATOM 1525 C C . LEU A 1 188 ? 10.392 6.247 15.753 1.00 91.19 188 LEU A C 1
ATOM 1527 O O . LEU A 1 188 ? 10.866 6.948 14.853 1.00 91.19 188 LEU A O 1
ATOM 1531 N N . LYS A 1 189 ? 10.290 6.711 17.002 1.00 80.44 189 LYS A N 1
ATOM 1532 C CA . LYS A 1 189 ? 10.768 8.052 17.374 1.00 80.44 189 LYS A CA 1
ATOM 1533 C C . LYS A 1 189 ? 12.297 8.097 17.287 1.00 80.44 189 LYS A C 1
ATOM 1535 O O . LYS A 1 189 ? 12.980 7.233 17.832 1.00 80.44 189 LYS A O 1
ATOM 1540 N N . ARG A 1 190 ? 12.856 9.129 16.641 1.00 66.25 190 ARG A N 1
ATOM 1541 C CA . ARG A 1 190 ? 14.315 9.340 16.601 1.00 66.25 190 ARG A CA 1
ATOM 1542 C C . ARG A 1 190 ? 14.843 9.585 18.017 1.00 66.25 190 ARG A C 1
ATOM 1544 O O . ARG A 1 190 ? 14.404 10.519 18.682 1.00 66.25 190 ARG A O 1
ATOM 1551 N N . THR A 1 191 ? 15.834 8.808 18.444 1.00 56.16 191 THR A N 1
ATOM 1552 C CA . THR A 1 191 ? 16.687 9.171 19.583 1.00 56.16 191 THR A CA 1
ATOM 1553 C C . THR A 1 191 ? 17.541 10.377 19.175 1.00 56.16 191 THR A C 1
ATOM 1555 O O . THR A 1 191 ? 18.239 10.291 18.160 1.00 56.16 191 THR A O 1
ATOM 1558 N N . PRO A 1 192 ? 17.535 11.499 19.915 1.00 48.94 192 PRO A N 1
ATOM 1559 C CA . PRO A 1 192 ? 18.579 12.504 19.770 1.00 48.94 192 PRO A CA 1
ATOM 1560 C C . PRO A 1 192 ? 19.922 11.838 20.086 1.00 48.94 192 PRO A C 1
ATOM 1562 O O . PRO A 1 192 ? 20.117 11.324 21.187 1.00 48.94 192 PRO A O 1
ATOM 1565 N N . ILE A 1 193 ? 20.836 11.780 19.116 1.00 49.31 193 ILE A N 1
ATOM 1566 C CA . ILE A 1 193 ? 22.185 11.267 19.366 1.00 49.31 193 ILE A CA 1
ATOM 1567 C C . ILE A 1 193 ? 22.891 12.287 20.268 1.00 49.31 193 ILE A C 1
ATOM 1569 O O . ILE A 1 193 ? 23.379 13.309 19.787 1.00 49.31 193 ILE A O 1
ATOM 1573 N N . ASN A 1 194 ? 22.977 12.013 21.571 1.00 47.41 194 ASN A N 1
ATOM 1574 C CA . ASN A 1 194 ? 23.927 12.702 22.444 1.00 47.41 194 ASN A CA 1
ATOM 1575 C C . ASN A 1 194 ? 25.331 12.183 22.102 1.00 47.41 194 ASN A C 1
ATOM 1577 O O . ASN A 1 194 ? 25.819 11.202 22.662 1.00 47.41 194 ASN A O 1
ATOM 1581 N N . THR A 1 195 ? 25.953 12.801 21.100 1.00 43.97 195 THR A N 1
ATOM 1582 C CA . THR A 1 195 ? 27.263 12.402 20.579 1.00 43.97 195 THR A CA 1
ATOM 1583 C C . THR A 1 195 ? 28.373 12.876 21.522 1.00 43.97 195 THR A C 1
ATOM 1585 O O . THR A 1 195 ? 28.972 13.919 21.296 1.00 43.97 195 THR A O 1
ATOM 1588 N N . THR A 1 196 ? 28.675 12.117 22.576 1.00 41.97 196 THR A N 1
ATOM 1589 C CA . THR A 1 196 ? 29.964 12.239 23.299 1.00 41.97 196 THR A CA 1
ATOM 1590 C C . THR A 1 196 ? 30.647 10.902 23.593 1.00 41.97 196 THR A C 1
ATOM 1592 O O . THR A 1 196 ? 31.689 10.878 24.243 1.00 41.97 196 THR A O 1
ATOM 1595 N N . ALA A 1 197 ? 30.158 9.782 23.054 1.00 40.38 197 ALA A N 1
ATOM 1596 C CA . ALA A 1 197 ? 30.840 8.496 23.187 1.00 40.38 197 ALA A CA 1
ATOM 1597 C C . ALA A 1 197 ? 31.620 8.136 21.909 1.00 40.38 197 ALA A C 1
ATOM 1599 O O . ALA A 1 197 ? 31.048 7.853 20.858 1.00 40.38 197 ALA A O 1
ATOM 1600 N N . LYS A 1 198 ? 32.951 8.154 22.028 1.00 36.25 198 LYS A N 1
ATOM 1601 C CA . LYS A 1 198 ? 33.932 7.666 21.045 1.00 36.25 198 LYS A CA 1
ATOM 1602 C C . LYS A 1 198 ? 33.632 6.187 20.709 1.00 36.25 198 LYS A C 1
ATOM 1604 O O . LYS A 1 198 ? 33.398 5.417 21.641 1.00 36.25 198 LYS A O 1
ATOM 1609 N N . PRO A 1 199 ? 33.634 5.765 19.430 1.00 39.69 199 PRO A N 1
ATOM 1610 C CA . PRO A 1 199 ? 33.178 4.431 19.053 1.00 39.69 199 PRO A CA 1
ATOM 1611 C C . PRO A 1 199 ? 34.178 3.371 19.520 1.00 39.69 199 PRO A C 1
ATOM 1613 O O . PRO A 1 199 ? 35.334 3.377 19.104 1.00 39.69 199 PRO A O 1
ATOM 1616 N N . ASN A 1 200 ? 33.720 2.448 20.365 1.00 37.22 200 ASN A N 1
ATOM 1617 C CA . ASN A 1 200 ? 34.435 1.215 20.668 1.00 37.22 200 ASN A CA 1
ATOM 1618 C C . ASN A 1 200 ? 33.683 0.066 19.991 1.00 37.22 200 ASN A C 1
ATOM 1620 O O . ASN A 1 200 ? 32.583 -0.306 20.394 1.00 37.22 200 ASN A O 1
ATOM 1624 N N . ILE A 1 201 ? 34.263 -0.431 18.902 1.00 35.50 201 ILE A N 1
ATOM 1625 C CA . ILE A 1 201 ? 33.726 -1.501 18.064 1.00 35.50 201 ILE A CA 1
ATOM 1626 C C . ILE A 1 201 ? 33.848 -2.813 18.846 1.00 35.50 201 ILE A C 1
ATOM 1628 O O . ILE A 1 201 ? 34.943 -3.353 18.989 1.00 35.50 201 ILE A O 1
ATOM 1632 N N . ARG A 1 202 ? 32.732 -3.345 19.349 1.00 36.56 202 ARG A N 1
ATOM 1633 C CA . ARG A 1 202 ? 32.621 -4.765 19.705 1.00 36.56 202 ARG A CA 1
ATOM 1634 C C . ARG A 1 202 ? 31.332 -5.338 19.137 1.00 36.56 202 ARG A C 1
ATOM 1636 O O . ARG A 1 202 ? 30.240 -5.035 19.602 1.00 36.56 202 ARG A O 1
ATOM 1643 N N . SER A 1 203 ? 31.521 -6.155 18.110 1.00 38.50 203 SER A N 1
ATOM 1644 C CA . SER A 1 203 ? 30.539 -7.033 17.488 1.00 38.50 203 SER A CA 1
ATOM 1645 C C . SER A 1 203 ? 30.005 -8.045 18.501 1.00 38.50 203 SER A C 1
ATOM 1647 O O . SER A 1 203 ? 30.791 -8.693 19.192 1.00 38.50 203 SER A O 1
ATOM 1649 N N . GLY A 1 204 ? 28.686 -8.214 18.569 1.00 35.47 204 GLY A N 1
ATOM 1650 C CA . GLY A 1 204 ? 28.079 -9.268 19.372 1.00 35.47 204 GLY A CA 1
ATOM 1651 C C . GLY A 1 204 ? 26.567 -9.397 19.189 1.00 35.47 204 GLY A C 1
ATOM 1652 O O . GLY A 1 204 ? 25.847 -8.505 19.620 1.00 35.47 204 GLY A O 1
ATOM 1653 N N . ILE A 1 205 ? 26.172 -10.574 18.668 1.00 36.06 205 ILE A N 1
ATOM 1654 C CA . ILE A 1 205 ? 24.969 -11.368 19.015 1.00 36.06 205 ILE A CA 1
ATOM 1655 C C . ILE A 1 205 ? 23.632 -10.843 18.450 1.00 36.06 205 ILE A C 1
ATOM 1657 O O . ILE A 1 205 ? 23.368 -9.652 18.497 1.00 36.06 205 ILE A O 1
ATOM 1661 N N . ASP A 1 206 ? 22.644 -11.618 17.999 1.00 36.84 206 ASP A N 1
ATOM 1662 C CA . ASP A 1 206 ? 22.419 -12.989 17.493 1.00 36.84 206 ASP A CA 1
ATOM 1663 C C . ASP A 1 206 ? 20.893 -13.019 17.267 1.00 36.84 206 ASP A C 1
ATOM 1665 O O . ASP A 1 206 ? 20.150 -12.759 18.213 1.00 36.84 206 ASP A O 1
ATOM 1669 N N . SER A 1 207 ? 20.426 -13.204 16.029 1.00 45.28 207 SER A N 1
ATOM 1670 C CA . SER A 1 207 ? 19.033 -13.502 15.628 1.00 45.28 207 SER A CA 1
ATOM 1671 C C . SER A 1 207 ? 19.003 -13.681 14.105 1.00 45.28 207 SER A C 1
ATOM 1673 O O . SER A 1 207 ? 19.427 -12.791 13.369 1.00 45.28 207 SER A O 1
ATOM 1675 N N . GLY A 1 208 ? 18.552 -14.849 13.641 1.00 45.66 208 GLY A N 1
ATOM 1676 C CA . GLY A 1 208 ? 18.635 -15.328 12.256 1.00 45.66 208 GLY A CA 1
ATOM 1677 C C . GLY A 1 208 ? 18.233 -14.314 11.176 1.00 45.66 208 GLY A C 1
ATOM 1678 O O . GLY A 1 208 ? 17.170 -13.710 11.246 1.00 45.66 208 GLY A O 1
ATOM 1679 N N . LEU A 1 209 ? 19.098 -14.207 10.156 1.00 44.72 209 LEU A N 1
ATOM 1680 C CA . LEU A 1 209 ? 19.115 -13.230 9.050 1.00 44.72 209 LEU A CA 1
ATOM 1681 C C . LEU A 1 209 ? 19.590 -11.814 9.441 1.00 44.72 209 LEU A C 1
ATOM 1683 O O . LEU A 1 209 ? 19.015 -10.812 9.028 1.00 44.72 209 LEU A O 1
ATOM 1687 N N . SER A 1 210 ? 20.701 -11.708 10.176 1.00 51.66 210 SER A N 1
ATOM 1688 C CA . SER A 1 210 ? 21.333 -10.425 10.526 1.00 51.66 210 SER A CA 1
ATOM 1689 C C . SER A 1 210 ? 22.220 -9.844 9.411 1.00 51.66 210 SER A C 1
ATOM 1691 O O . SER A 1 210 ? 23.388 -9.519 9.625 1.00 51.66 210 SER A O 1
ATOM 1693 N N . TYR A 1 211 ? 21.695 -9.681 8.196 1.00 57.78 211 TYR A N 1
ATOM 1694 C CA . TYR A 1 211 ? 22.408 -8.845 7.230 1.00 57.78 211 TYR A CA 1
ATOM 1695 C C . TYR A 1 211 ? 22.078 -7.364 7.470 1.00 57.78 211 TYR A C 1
ATOM 1697 O O . TYR A 1 211 ? 20.953 -6.926 7.238 1.00 57.78 211 TYR A O 1
ATOM 1705 N N . TYR A 1 212 ? 23.062 -6.585 7.925 1.00 64.94 212 TYR A N 1
ATOM 1706 C CA . TYR A 1 212 ? 22.965 -5.126 8.016 1.00 64.94 212 TYR A CA 1
ATOM 1707 C C . TYR A 1 212 ? 23.506 -4.493 6.727 1.00 64.94 212 TYR A C 1
ATOM 1709 O O . TYR A 1 212 ? 24.709 -4.532 6.470 1.00 64.94 212 TYR A O 1
ATOM 1717 N N . SER A 1 213 ? 22.632 -3.880 5.924 1.00 68.88 213 SER A N 1
ATOM 1718 C CA . SER A 1 213 ? 23.031 -3.172 4.701 1.00 68.88 213 SER A CA 1
ATOM 1719 C C . SER A 1 213 ? 23.864 -1.927 5.018 1.00 68.88 213 SER A C 1
ATOM 1721 O O . SER A 1 213 ? 23.478 -1.106 5.856 1.00 68.88 213 SER A O 1
ATOM 1723 N N . ARG A 1 214 ? 24.988 -1.752 4.315 1.00 75.88 214 ARG A N 1
ATOM 1724 C CA . ARG A 1 214 ? 25.904 -0.604 4.461 1.00 75.88 214 ARG A CA 1
ATOM 1725 C C . ARG A 1 214 ? 25.887 0.274 3.214 1.00 75.88 214 ARG A C 1
ATOM 1727 O O . ARG A 1 214 ? 25.678 -0.228 2.114 1.00 75.88 214 ARG A O 1
ATOM 1734 N N . ARG A 1 215 ? 26.143 1.577 3.376 1.00 75.62 215 ARG A N 1
ATOM 1735 C CA . ARG A 1 215 ? 26.323 2.501 2.246 1.00 75.62 215 ARG A CA 1
ATOM 1736 C C . ARG A 1 215 ? 27.635 2.187 1.524 1.00 75.62 215 ARG A C 1
ATOM 1738 O O . ARG A 1 215 ? 28.697 2.199 2.149 1.00 75.62 215 ARG A O 1
ATOM 1745 N N . CYS A 1 216 ? 27.552 1.963 0.221 1.00 70.94 216 CYS A N 1
ATOM 1746 C CA . CYS A 1 216 ? 28.699 1.832 -0.669 1.00 70.94 216 CYS A CA 1
ATOM 1747 C C . CYS A 1 216 ? 28.757 2.982 -1.664 1.00 70.94 216 CYS A C 1
ATOM 1749 O O . CYS A 1 216 ? 27.814 3.759 -1.809 1.00 70.94 216 CYS A O 1
ATOM 1751 N N . CYS A 1 217 ? 29.887 3.084 -2.348 1.00 69.94 217 CYS A N 1
ATOM 1752 C CA . CYS A 1 217 ? 30.088 4.042 -3.416 1.00 69.94 217 CYS A CA 1
ATOM 1753 C C . CYS A 1 217 ? 30.526 3.295 -4.667 1.00 69.94 217 CYS A C 1
ATOM 1755 O O . CYS A 1 217 ? 31.436 2.468 -4.605 1.00 69.94 217 CYS A O 1
ATOM 1757 N N . LEU A 1 218 ? 29.865 3.576 -5.789 1.00 65.44 218 LEU A N 1
ATOM 1758 C CA . LEU A 1 218 ? 30.174 2.931 -7.066 1.00 65.44 218 LEU A CA 1
ATOM 1759 C C . LEU A 1 218 ? 31.478 3.471 -7.673 1.00 65.44 218 LEU A C 1
ATOM 1761 O O . LEU A 1 218 ? 32.136 2.760 -8.427 1.00 65.44 218 LEU A O 1
ATOM 1765 N N . ILE A 1 219 ? 31.871 4.707 -7.328 1.00 63.72 219 ILE A N 1
ATOM 1766 C CA . ILE A 1 219 ? 33.113 5.352 -7.779 1.00 63.72 219 ILE A CA 1
ATOM 1767 C C . ILE A 1 219 ? 33.806 6.040 -6.600 1.00 63.72 219 ILE A C 1
ATOM 1769 O O . ILE A 1 219 ? 33.342 7.066 -6.110 1.00 63.72 219 ILE A O 1
ATOM 1773 N N . SER A 1 220 ? 34.961 5.521 -6.177 1.00 62.69 220 SER A N 1
ATOM 1774 C CA . SER A 1 220 ? 35.674 5.987 -4.976 1.00 62.69 220 SER A CA 1
ATOM 1775 C C . SER A 1 220 ? 36.035 7.480 -4.972 1.00 62.69 220 SER A C 1
ATOM 1777 O O . SER A 1 220 ? 36.066 8.087 -3.905 1.00 62.69 220 SER A O 1
ATOM 1779 N N . SER A 1 221 ? 36.277 8.091 -6.137 1.00 63.81 221 SER A N 1
ATOM 1780 C CA . SER A 1 221 ? 36.738 9.483 -6.250 1.00 63.81 221 SER A CA 1
ATOM 1781 C C . SER A 1 221 ? 35.688 10.543 -5.899 1.00 63.81 221 SER A C 1
ATOM 1783 O O . SER A 1 221 ? 36.070 11.668 -5.584 1.00 63.81 221 SER A O 1
ATOM 1785 N N . LEU A 1 222 ? 34.390 10.215 -5.925 1.00 59.31 222 LEU A N 1
ATOM 1786 C CA . LEU A 1 222 ? 33.305 11.158 -5.605 1.00 59.31 222 LEU A CA 1
ATOM 1787 C C . LEU A 1 222 ? 32.874 11.126 -4.130 1.00 59.31 222 LEU A C 1
ATOM 1789 O O . LEU A 1 222 ? 32.067 11.949 -3.698 1.00 59.31 222 LEU A O 1
ATOM 1793 N N . CYS A 1 223 ? 33.403 10.191 -3.344 1.00 58.81 223 CYS A N 1
ATOM 1794 C CA . CYS A 1 223 ? 32.934 9.926 -1.993 1.00 58.81 223 CYS A CA 1
ATOM 1795 C C . CYS A 1 223 ? 33.943 10.424 -0.951 1.00 58.81 223 CYS A C 1
ATOM 1797 O O . CYS A 1 223 ? 34.947 9.777 -0.662 1.00 58.81 223 CYS A O 1
ATOM 1799 N N . HIS A 1 224 ? 33.663 11.576 -0.336 1.00 58.28 224 HIS A N 1
ATOM 1800 C CA . HIS A 1 224 ? 34.445 12.078 0.796 1.00 58.28 224 HIS A CA 1
ATOM 1801 C C . HIS A 1 224 ? 34.249 11.185 2.034 1.00 58.28 224 HIS A C 1
ATOM 1803 O O . HIS A 1 224 ? 33.294 11.376 2.783 1.00 58.28 224 HIS A O 1
ATOM 1809 N N . ASN A 1 225 ? 35.152 10.222 2.260 1.00 58.00 225 ASN A N 1
ATOM 1810 C CA . ASN A 1 225 ? 35.339 9.432 3.496 1.00 58.00 225 ASN A CA 1
ATOM 1811 C C . ASN A 1 225 ? 34.093 8.764 4.131 1.00 58.00 225 ASN A C 1
ATOM 1813 O O . ASN A 1 225 ? 34.179 8.258 5.248 1.00 58.00 225 ASN A O 1
ATOM 1817 N N . THR A 1 226 ? 32.940 8.738 3.460 1.00 55.97 226 THR A N 1
ATOM 1818 C CA . THR A 1 226 ? 31.651 8.327 4.051 1.00 55.97 226 THR A CA 1
ATOM 1819 C C . THR A 1 226 ? 31.164 6.951 3.598 1.00 55.97 226 THR A C 1
ATOM 1821 O O . THR A 1 226 ? 30.183 6.452 4.144 1.00 55.97 226 THR A O 1
ATOM 1824 N N . SER A 1 227 ? 31.845 6.301 2.652 1.00 59.16 227 SER A N 1
ATOM 1825 C CA . SER A 1 227 ? 31.423 5.015 2.082 1.00 59.16 227 SER A CA 1
ATOM 1826 C C . SER A 1 227 ? 32.506 3.945 2.204 1.00 59.16 227 SER A C 1
ATOM 1828 O O . SER A 1 227 ? 33.652 4.179 1.819 1.00 59.16 227 SER A O 1
ATOM 1830 N N . GLN A 1 228 ? 32.131 2.760 2.683 1.00 66.94 228 GLN A N 1
ATOM 1831 C CA . GLN A 1 228 ? 32.983 1.567 2.664 1.00 66.94 228 GLN A CA 1
ATOM 1832 C C . GLN A 1 228 ? 32.782 0.802 1.346 1.00 66.94 228 GLN A C 1
ATOM 1834 O O . GLN A 1 228 ? 31.712 0.873 0.740 1.00 66.94 228 GLN A O 1
ATOM 1839 N N . SER A 1 229 ? 33.796 0.060 0.897 1.00 73.12 229 SER A N 1
ATOM 1840 C CA . SER A 1 229 ? 33.621 -0.943 -0.159 1.00 73.12 229 SER A CA 1
ATOM 1841 C C . SER A 1 229 ? 32.808 -2.124 0.376 1.00 73.12 229 SER A C 1
ATOM 1843 O O . SER A 1 229 ? 33.008 -2.538 1.522 1.00 73.12 229 SER A O 1
ATOM 1845 N N . CYS A 1 230 ? 31.925 -2.680 -0.452 1.00 77.69 230 CYS A N 1
ATOM 1846 C CA . CYS A 1 230 ? 31.257 -3.941 -0.134 1.00 77.69 230 CYS A CA 1
ATOM 1847 C C . CYS A 1 230 ? 32.275 -5.082 0.002 1.00 77.69 230 CYS A C 1
ATOM 1849 O O . CYS A 1 230 ? 33.378 -5.003 -0.545 1.00 77.69 230 CYS A O 1
ATOM 1851 N N . THR A 1 231 ? 31.927 -6.118 0.760 1.00 79.31 231 THR A N 1
ATOM 1852 C CA . THR A 1 231 ? 32.766 -7.314 0.919 1.00 79.31 231 THR A CA 1
ATOM 1853 C C . THR A 1 231 ? 32.674 -8.217 -0.311 1.00 79.31 231 THR A C 1
ATOM 1855 O O . THR A 1 231 ? 31.882 -7.979 -1.221 1.00 79.31 231 THR A O 1
ATOM 1858 N N . SER A 1 232 ? 33.491 -9.271 -0.349 1.00 80.06 232 SER A N 1
ATOM 1859 C CA . SER A 1 232 ? 33.489 -10.282 -1.415 1.00 80.06 232 SER A CA 1
ATOM 1860 C C . SER A 1 232 ? 32.164 -11.038 -1.552 1.00 80.06 232 SER A C 1
ATOM 1862 O O . SER A 1 232 ? 31.876 -11.579 -2.615 1.00 80.06 232 SER A O 1
ATOM 1864 N N . GLU A 1 233 ? 31.352 -11.075 -0.497 1.00 78.62 233 GLU A N 1
ATOM 1865 C CA . GLU A 1 233 ? 30.050 -11.749 -0.453 1.00 78.62 233 GLU A CA 1
ATOM 1866 C C . GLU A 1 233 ? 28.887 -10.800 -0.780 1.00 78.62 233 GLU A C 1
ATOM 1868 O O . GLU A 1 233 ? 27.719 -11.178 -0.665 1.00 78.62 233 GLU A O 1
ATOM 1873 N N . GLU A 1 234 ? 29.190 -9.560 -1.165 1.00 81.25 234 GLU A N 1
ATOM 1874 C CA . GLU A 1 234 ? 28.228 -8.482 -1.351 1.00 81.25 234 GLU A CA 1
ATOM 1875 C C . GLU A 1 234 ? 28.334 -7.850 -2.750 1.00 81.25 234 GLU A C 1
ATOM 1877 O O . GLU A 1 234 ? 29.383 -7.831 -3.392 1.00 81.25 234 GLU A O 1
ATOM 1882 N N . ARG A 1 235 ? 27.231 -7.252 -3.206 1.00 78.25 235 ARG A N 1
ATOM 1883 C CA . ARG A 1 235 ? 27.154 -6.391 -4.392 1.00 78.25 235 ARG A CA 1
ATOM 1884 C C . ARG A 1 235 ? 26.731 -4.985 -3.968 1.00 78.25 235 ARG A C 1
ATOM 1886 O O . ARG A 1 235 ? 25.747 -4.838 -3.247 1.00 78.25 235 ARG A O 1
ATOM 1893 N N . CYS A 1 236 ? 27.413 -3.958 -4.480 1.00 73.12 236 CYS A N 1
ATOM 1894 C CA . CYS A 1 236 ? 26.956 -2.570 -4.372 1.00 73.12 236 CYS A CA 1
ATOM 1895 C C . CYS A 1 236 ? 25.829 -2.316 -5.383 1.00 73.12 236 CYS A C 1
ATOM 1897 O O . CYS A 1 236 ? 26.049 -2.416 -6.591 1.00 73.12 236 CYS A O 1
ATOM 1899 N N . ILE A 1 237 ? 24.623 -2.012 -4.906 1.00 72.44 237 ILE A N 1
ATOM 1900 C CA . ILE A 1 237 ? 23.488 -1.603 -5.740 1.00 72.44 237 ILE A CA 1
ATOM 1901 C C . ILE A 1 237 ? 23.322 -0.086 -5.621 1.00 72.44 237 ILE A C 1
ATOM 1903 O O . ILE A 1 237 ? 23.253 0.398 -4.495 1.00 72.44 237 ILE A O 1
ATOM 1907 N N . PRO A 1 238 ? 23.270 0.673 -6.728 1.00 68.62 238 PRO A N 1
ATOM 1908 C CA . PRO A 1 238 ? 22.959 2.101 -6.691 1.00 68.62 238 PRO A CA 1
ATOM 1909 C C . PRO A 1 238 ? 21.701 2.403 -5.858 1.00 68.62 238 PRO A C 1
ATOM 1911 O O . PRO A 1 238 ? 20.733 1.654 -5.905 1.00 68.62 238 PRO A O 1
ATOM 1914 N N . ASP A 1 239 ? 21.704 3.521 -5.128 1.00 63.78 239 ASP A N 1
ATOM 1915 C CA . ASP A 1 239 ? 20.514 4.060 -4.439 1.00 63.78 239 ASP A CA 1
ATOM 1916 C C . ASP A 1 239 ? 19.482 4.590 -5.453 1.00 63.78 239 ASP A C 1
ATOM 1918 O O . ASP A 1 239 ? 18.352 4.910 -5.098 1.00 63.78 239 ASP A O 1
ATOM 1922 N N . ASP A 1 240 ? 19.892 4.698 -6.720 1.00 56.59 240 ASP A N 1
ATOM 1923 C CA . ASP A 1 240 ? 19.061 5.116 -7.833 1.00 56.59 240 ASP A CA 1
ATOM 1924 C C . ASP A 1 240 ? 18.380 3.902 -8.475 1.00 56.59 240 ASP A C 1
ATOM 1926 O O . ASP A 1 240 ? 19.006 3.021 -9.068 1.00 56.59 240 ASP A O 1
ATOM 1930 N N . LEU A 1 241 ? 17.068 3.859 -8.318 1.00 47.38 241 LEU A N 1
ATOM 1931 C CA . LEU A 1 241 ? 16.200 2.775 -8.755 1.00 47.38 241 LEU A CA 1
ATOM 1932 C C . LEU A 1 241 ? 16.040 2.758 -10.287 1.00 47.38 241 LEU A C 1
ATOM 1934 O O . LEU A 1 241 ? 15.750 1.711 -10.868 1.00 47.38 241 LEU A O 1
ATOM 1938 N N . ASP A 1 242 ? 16.335 3.882 -10.960 1.00 46.41 242 ASP A N 1
ATOM 1939 C CA . ASP A 1 242 ? 16.333 3.982 -12.425 1.00 46.41 242 ASP A CA 1
ATOM 1940 C C . ASP A 1 242 ? 17.447 3.136 -13.067 1.00 46.41 242 ASP A C 1
ATOM 1942 O O . ASP A 1 242 ? 17.424 2.909 -14.273 1.00 46.41 242 ASP A O 1
ATOM 1946 N N . CYS A 1 243 ? 18.408 2.619 -12.297 1.00 50.97 243 CYS A N 1
ATOM 1947 C CA . CYS A 1 243 ? 19.580 1.903 -12.807 1.00 50.97 243 CYS A CA 1
ATOM 1948 C C . CYS A 1 243 ? 19.297 0.577 -13.535 1.00 50.97 243 CYS A C 1
ATOM 1950 O O . CYS A 1 243 ? 20.197 0.014 -14.159 1.00 50.97 243 CYS A O 1
ATOM 1952 N N . TRP A 1 244 ? 18.071 0.057 -13.446 1.00 43.88 244 TRP A N 1
ATOM 1953 C CA . TRP A 1 244 ? 17.628 -1.093 -14.241 1.00 43.88 244 TRP A CA 1
ATOM 1954 C C . TRP A 1 244 ? 17.140 -0.692 -15.639 1.00 43.88 244 TRP A C 1
ATOM 1956 O O . TRP A 1 244 ? 17.295 -1.468 -16.579 1.00 43.88 244 TRP A O 1
ATOM 1966 N N . ALA A 1 245 ? 16.569 0.507 -15.783 1.00 44.50 245 ALA A N 1
ATOM 1967 C CA . ALA A 1 245 ? 16.002 1.016 -17.035 1.00 44.50 245 ALA A CA 1
ATOM 1968 C C . ALA A 1 245 ? 16.890 2.076 -17.718 1.00 44.50 245 ALA A C 1
ATOM 1970 O O . ALA A 1 245 ? 16.749 2.341 -18.913 1.00 44.50 245 ALA A O 1
ATOM 1971 N N . ARG A 1 246 ? 17.808 2.698 -16.973 1.00 43.28 246 ARG A N 1
ATOM 1972 C CA . ARG A 1 246 ? 18.715 3.768 -17.401 1.00 43.28 246 ARG A CA 1
ATOM 1973 C C . ARG A 1 246 ? 20.114 3.529 -16.844 1.00 43.28 246 ARG A C 1
ATOM 1975 O O . ARG A 1 246 ? 20.305 2.844 -15.847 1.00 43.28 246 ARG A O 1
ATOM 1982 N N . THR A 1 247 ? 21.116 4.142 -17.463 1.00 47.00 247 THR A N 1
ATOM 1983 C CA . THR A 1 247 ? 22.442 4.254 -16.848 1.00 47.00 247 THR A CA 1
ATOM 1984 C C . THR A 1 247 ? 22.353 5.166 -15.629 1.00 47.00 247 THR A C 1
ATOM 1986 O O . THR A 1 247 ? 21.973 6.330 -15.773 1.00 47.00 247 THR A O 1
ATOM 1989 N N . CYS A 1 248 ? 22.737 4.667 -14.452 1.00 51.09 248 CYS A N 1
ATOM 1990 C CA . CYS A 1 248 ? 22.962 5.514 -13.281 1.00 51.09 248 CYS A CA 1
ATOM 1991 C C . CYS A 1 248 ? 23.910 6.663 -13.653 1.00 51.09 248 CYS A C 1
ATOM 1993 O O . CYS A 1 248 ? 24.862 6.420 -14.406 1.00 51.09 248 CYS A O 1
ATOM 1995 N N . PRO A 1 249 ? 23.765 7.873 -13.086 1.00 50.78 249 PRO A N 1
ATOM 1996 C CA . PRO A 1 249 ? 24.861 8.826 -13.099 1.00 50.78 249 PRO A CA 1
ATOM 1997 C C . PRO A 1 249 ? 26.105 8.136 -12.527 1.00 50.78 249 PRO A C 1
ATOM 1999 O O . PRO A 1 249 ? 26.089 7.634 -11.398 1.00 50.78 249 PRO A O 1
ATOM 2002 N N . SER A 1 250 ? 27.165 8.064 -13.329 1.00 49.84 250 SER A N 1
ATOM 2003 C CA . SER A 1 250 ? 28.454 7.481 -12.968 1.00 49.84 250 SER A CA 1
ATOM 2004 C C . SER A 1 250 ? 29.027 8.238 -11.763 1.00 49.84 250 SER A C 1
ATOM 2006 O O . SER A 1 250 ? 29.704 9.247 -11.926 1.00 49.84 250 SER A O 1
ATOM 2008 N N . GLY A 1 251 ? 28.709 7.800 -10.543 1.00 50.53 251 GLY A N 1
ATOM 2009 C CA . GLY A 1 251 ? 29.122 8.477 -9.307 1.00 50.53 251 GLY A CA 1
ATOM 2010 C C . GLY A 1 251 ? 28.148 8.382 -8.131 1.00 50.53 251 GLY A C 1
ATOM 2011 O O . GLY A 1 251 ? 28.434 8.940 -7.076 1.00 50.53 251 GLY A O 1
ATOM 2012 N N . GLY A 1 252 ? 27.012 7.694 -8.289 1.00 60.53 252 GLY A N 1
ATOM 2013 C CA . GLY A 1 252 ? 26.011 7.533 -7.234 1.00 60.53 252 GLY A CA 1
ATOM 2014 C C . GLY A 1 252 ? 26.457 6.708 -6.016 1.00 60.53 252 GLY A C 1
ATOM 2015 O O . GLY A 1 252 ? 27.279 5.789 -6.100 1.00 60.53 252 GLY A O 1
ATOM 2016 N N . ILE A 1 253 ? 25.856 7.046 -4.873 1.00 66.56 253 ILE A N 1
ATOM 2017 C CA . ILE A 1 253 ? 25.869 6.265 -3.628 1.00 66.56 253 ILE A CA 1
ATOM 2018 C C . ILE A 1 253 ? 25.008 5.008 -3.837 1.00 66.56 253 ILE A C 1
ATOM 2020 O O . ILE A 1 253 ? 24.054 5.036 -4.611 1.00 66.56 253 ILE A O 1
ATOM 2024 N N . GLY A 1 254 ? 25.328 3.912 -3.150 1.00 75.31 254 GLY A N 1
ATOM 2025 C CA . GLY A 1 254 ? 24.568 2.664 -3.182 1.00 75.31 254 GLY A CA 1
ATOM 2026 C C . GLY A 1 254 ? 24.463 1.957 -1.830 1.00 75.31 254 GLY A C 1
ATOM 2027 O O . GLY A 1 254 ? 24.891 2.483 -0.798 1.00 75.31 254 GLY A O 1
ATOM 2028 N N . TRP A 1 255 ? 23.922 0.740 -1.852 1.00 77.75 255 TRP A N 1
ATOM 2029 C CA . TRP A 1 255 ? 23.830 -0.192 -0.731 1.00 77.75 255 TRP A CA 1
ATOM 2030 C C . TRP A 1 255 ? 24.555 -1.501 -1.038 1.00 77.75 255 TRP A C 1
ATOM 2032 O O . TRP A 1 255 ? 24.359 -2.090 -2.099 1.00 77.75 255 TRP A O 1
ATOM 2042 N N . CYS A 1 256 ? 25.361 -1.985 -0.095 1.00 77.81 256 CYS A N 1
ATOM 2043 C CA . CYS A 1 256 ? 25.832 -3.363 -0.115 1.00 77.81 256 CYS A CA 1
ATOM 2044 C C . CYS A 1 256 ? 24.670 -4.282 0.248 1.00 77.81 256 CYS A C 1
ATOM 2046 O O . CYS A 1 256 ? 24.044 -4.088 1.294 1.00 77.81 256 CYS A O 1
ATOM 2048 N N . LEU A 1 257 ? 24.394 -5.254 -0.618 1.00 77.62 257 LEU A N 1
ATOM 2049 C CA . LEU A 1 257 ? 23.469 -6.359 -0.378 1.00 77.62 257 LEU A CA 1
ATOM 2050 C C . LEU A 1 257 ? 24.211 -7.690 -0.560 1.00 77.62 257 LEU A C 1
ATOM 2052 O O . LEU A 1 257 ? 25.132 -7.746 -1.379 1.00 77.62 257 LEU A O 1
ATOM 2056 N N . PRO A 1 258 ? 23.823 -8.765 0.148 1.00 76.12 258 PRO A N 1
ATOM 2057 C CA . PRO A 1 258 ? 24.433 -10.073 -0.028 1.00 76.12 258 PRO A CA 1
ATOM 2058 C C . PRO A 1 258 ? 24.194 -10.576 -1.453 1.00 76.12 258 PRO A C 1
ATOM 2060 O O . PRO A 1 258 ? 23.136 -10.343 -2.044 1.00 76.12 258 PRO A O 1
ATOM 2063 N N . LEU A 1 259 ? 25.174 -11.289 -2.004 1.00 72.38 259 LEU A N 1
ATOM 2064 C CA . LEU A 1 259 ? 25.003 -11.968 -3.281 1.00 72.38 259 LEU A CA 1
ATOM 2065 C C . LEU A 1 259 ? 23.841 -12.975 -3.189 1.00 72.38 259 LEU A C 1
ATOM 2067 O O . LEU A 1 259 ? 23.685 -13.640 -2.157 1.00 72.38 259 LEU A O 1
ATOM 2071 N N . PRO A 1 260 ? 23.023 -13.120 -4.251 1.00 67.12 260 PRO A N 1
ATOM 2072 C CA . PRO A 1 260 ? 21.998 -14.150 -4.294 1.00 67.12 260 PRO A CA 1
ATOM 2073 C C . PRO A 1 260 ? 22.629 -15.514 -4.022 1.00 67.12 260 PRO A C 1
ATOM 2075 O O . PRO A 1 260 ? 23.630 -15.877 -4.644 1.00 67.12 260 PRO A O 1
ATOM 2078 N N . LYS A 1 261 ? 22.038 -16.291 -3.110 1.00 69.56 261 LYS A N 1
ATOM 2079 C CA . LYS A 1 261 ? 22.392 -17.704 -2.989 1.00 69.56 261 LYS A CA 1
ATOM 2080 C C . LYS A 1 261 ? 21.999 -18.354 -4.308 1.00 69.56 261 LYS A C 1
ATOM 2082 O O . LYS A 1 261 ? 20.813 -18.411 -4.622 1.00 69.56 261 LYS A O 1
ATOM 2087 N N . ILE A 1 262 ? 22.983 -18.803 -5.083 1.00 57.16 262 ILE A N 1
ATOM 2088 C CA . ILE A 1 262 ? 22.731 -19.639 -6.252 1.00 57.16 262 ILE A CA 1
ATOM 2089 C C . ILE A 1 262 ? 22.072 -20.903 -5.700 1.00 57.16 262 ILE A C 1
ATOM 2091 O O . ILE A 1 262 ? 22.743 -21.758 -5.126 1.00 57.16 262 ILE A O 1
ATOM 2095 N N . GLN A 1 263 ? 20.746 -20.991 -5.792 1.00 45.41 263 GLN A N 1
ATOM 2096 C CA . GLN A 1 263 ? 20.086 -22.277 -5.669 1.00 45.41 263 GLN A CA 1
ATOM 2097 C C . GLN A 1 263 ? 20.566 -23.065 -6.880 1.00 45.41 263 GLN A C 1
ATOM 2099 O O . GLN A 1 263 ? 20.278 -22.693 -8.017 1.00 45.41 263 GLN A O 1
ATOM 2104 N N . SER A 1 264 ? 21.380 -24.092 -6.641 1.00 44.00 264 SER A N 1
ATOM 2105 C CA . SER A 1 264 ? 21.636 -25.111 -7.647 1.00 44.00 264 SER A CA 1
ATOM 2106 C C . SER A 1 264 ? 20.272 -25.634 -8.080 1.00 44.00 264 SER A C 1
ATOM 2108 O O . SER A 1 264 ? 19.590 -26.290 -7.290 1.00 44.00 264 SER A O 1
ATOM 2110 N N . LEU A 1 265 ? 19.841 -25.260 -9.285 1.00 41.62 265 LEU A N 1
ATOM 2111 C CA . LEU A 1 265 ? 18.714 -25.915 -9.930 1.00 41.62 265 LEU A CA 1
ATOM 2112 C C . LEU A 1 265 ? 19.048 -27.417 -9.989 1.00 41.62 265 LEU A C 1
ATOM 2114 O O . LEU A 1 265 ? 20.195 -27.739 -10.315 1.00 41.62 265 LEU A O 1
ATOM 2118 N N . PRO A 1 266 ? 18.116 -28.296 -9.583 1.00 45.31 266 PRO A N 1
ATOM 2119 C CA . PRO A 1 266 ? 18.341 -29.737 -9.587 1.00 45.31 266 PRO A CA 1
ATOM 2120 C C . PRO A 1 266 ? 18.628 -30.275 -10.991 1.00 45.31 266 PRO A C 1
ATOM 2122 O O . PRO A 1 266 ? 18.079 -29.715 -11.970 1.00 45.31 266 PRO A O 1
#

Sequence (266 aa):
MVSPEIILVNYYFLLLIFDLVPLRYVSTKITTANVDIRYHNVDHSSNKHETECPRGWTRYERTKSCFHVIERRMRWSEAERACANFGGHLASITDEYENMFAFNVAKDANLSTPTLWLGRLVKLTRTGAYEWNDGAVGRHTDGFRGELPSGTDLCLTMWLDFDRPEGSWNEWDCNYASGYSALCKRSLKRTPINTTAKPNIRSGIDSGLSYYSRRCCLISSLCHNTSQSCTSEERCIPDDLDCWARTCPSGGIGWCLPLPKIQSLP